Protein AF-A0A5E4JHG7-F1 (afdb_monomer_lite)

Foldseek 3Di:
DEEEAEAALLCRVVLVQVVCVVLFQQEAEDADDDDDPPDDCPPPDLLRVLVVVLVQLLLLLVLCVPQPDPLHHYYYHDHNLLSLLQQQLCCVVPVPPSNVVSVVSCVVRPLPRADQEYEYRDDQLVNSLVSVVVPPDDDDPPSNPNSSSVSSRCCSPPVCVVRHRYYYDYQYRPPDDPVVSSVVVPVVDDNRPGGDDDDDDDPPVVVLVQVVCVVVVLADDPWDWGDRLNWTWTDRRRWIWTQDPNDIDTDGSVNSSVSSVVVVD

Structure (mmCIF, N/CA/C/O backbone):
data_AF-A0A5E4JHG7-F1
#
_entry.id   AF-A0A5E4JHG7-F1
#
loop_
_atom_site.group_PDB
_atom_site.id
_atom_site.type_symbol
_atom_site.label_atom_id
_atom_site.label_alt_id
_atom_site.label_comp_id
_atom_site.label_asym_id
_atom_site.label_entity_id
_atom_site.label_seq_id
_atom_site.pdbx_PDB_ins_code
_atom_site.Cartn_x
_atom_site.Cartn_y
_atom_site.Cartn_z
_atom_site.occupancy
_atom_site.B_iso_or_equiv
_atom_site.auth_seq_id
_atom_site.auth_comp_id
_atom_site.auth_asym_id
_atom_site.auth_atom_id
_atom_site.pdbx_PDB_model_num
ATOM 1 N N . MET A 1 1 ? -11.544 -5.761 3.913 1.00 91.44 1 MET A N 1
ATOM 2 C CA . MET A 1 1 ? -10.299 -4.991 3.668 1.00 91.44 1 MET A CA 1
ATOM 3 C C . MET A 1 1 ? -10.164 -4.658 2.191 1.00 91.44 1 MET A C 1
ATOM 5 O O . MET A 1 1 ? -10.185 -5.575 1.374 1.00 91.44 1 MET A O 1
ATOM 9 N N . ILE A 1 2 ? -9.949 -3.382 1.865 1.00 94.38 2 ILE A N 1
ATOM 10 C CA . ILE A 1 2 ? -9.725 -2.889 0.497 1.00 94.38 2 ILE A CA 1
ATOM 11 C C . ILE A 1 2 ? -8.282 -2.388 0.372 1.00 94.38 2 ILE A C 1
ATOM 13 O O . ILE A 1 2 ? -7.803 -1.653 1.235 1.00 94.38 2 ILE A O 1
ATOM 17 N N . VAL A 1 3 ? -7.583 -2.762 -0.700 1.00 95.25 3 VAL A N 1
ATOM 18 C CA . VAL A 1 3 ? -6.164 -2.426 -0.911 1.00 95.25 3 VAL A CA 1
ATOM 19 C C . VAL A 1 3 ? -5.992 -1.467 -2.079 1.00 95.25 3 VAL A C 1
ATOM 21 O O . VAL A 1 3 ? -6.633 -1.620 -3.115 1.00 95.25 3 VAL A O 1
ATOM 24 N N . PHE A 1 4 ? -5.084 -0.505 -1.929 1.00 96.31 4 PHE A N 1
ATOM 25 C CA . PHE A 1 4 ? -4.691 0.439 -2.968 1.00 96.31 4 PHE A CA 1
ATOM 26 C C . PHE A 1 4 ? -3.281 0.100 -3.461 1.00 96.31 4 PHE A C 1
ATOM 28 O O . PHE A 1 4 ? -2.298 0.326 -2.759 1.00 96.31 4 PHE A O 1
ATOM 35 N N . GLU A 1 5 ? -3.169 -0.401 -4.689 1.00 97.25 5 GLU A N 1
ATOM 36 C CA . GLU A 1 5 ? -1.904 -0.762 -5.338 1.00 97.25 5 GLU A CA 1
ATOM 37 C C . GLU A 1 5 ? -1.587 0.133 -6.540 1.00 97.25 5 GLU A C 1
ATOM 39 O O . GLU A 1 5 ? -2.450 0.823 -7.079 1.00 97.25 5 GLU A O 1
ATOM 44 N N . GLY A 1 6 ? -0.320 0.157 -6.961 1.00 96.19 6 GLY A N 1
ATOM 45 C CA . GLY A 1 6 ? 0.123 0.874 -8.164 1.00 96.19 6 GLY A CA 1
ATOM 46 C C . GLY A 1 6 ? 1.431 1.646 -7.991 1.00 96.19 6 GLY A C 1
ATOM 47 O O . GLY A 1 6 ? 1.997 1.736 -6.893 1.00 96.19 6 GLY A O 1
ATOM 48 N N . LEU A 1 7 ? 1.920 2.248 -9.076 1.00 94.88 7 LEU A N 1
ATOM 49 C CA . LEU A 1 7 ? 3.204 2.962 -9.103 1.00 94.88 7 LEU A CA 1
ATOM 50 C C . LEU A 1 7 ? 3.282 4.124 -8.085 1.00 94.88 7 LEU A C 1
ATOM 52 O O . LEU A 1 7 ? 2.258 4.628 -7.612 1.00 94.88 7 LEU A O 1
ATOM 56 N N . PRO A 1 8 ? 4.486 4.585 -7.701 1.00 90.25 8 PRO A N 1
ATOM 57 C CA . PRO A 1 8 ? 4.642 5.869 -7.016 1.00 90.25 8 PRO A CA 1
ATOM 58 C C . PRO A 1 8 ? 4.017 7.019 -7.828 1.00 90.25 8 PRO A C 1
ATOM 60 O O . PRO A 1 8 ? 3.999 6.977 -9.053 1.00 90.25 8 PRO A O 1
ATOM 63 N N . GLY A 1 9 ? 3.501 8.060 -7.171 1.00 88.00 9 GLY A N 1
ATOM 64 C CA . GLY A 1 9 ? 2.951 9.231 -7.876 1.00 88.00 9 GLY A CA 1
ATOM 65 C C . GLY A 1 9 ? 1.601 9.023 -8.583 1.00 88.00 9 GLY A C 1
ATOM 66 O O . GLY A 1 9 ? 1.144 9.915 -9.289 1.00 88.00 9 GLY A O 1
ATOM 67 N N . THR A 1 10 ? 0.921 7.891 -8.382 1.00 90.69 10 THR A N 1
ATOM 68 C CA . THR A 1 10 ? -0.419 7.641 -8.954 1.00 90.69 10 THR A CA 1
ATOM 69 C C . THR A 1 10 ? -1.563 8.368 -8.240 1.00 90.69 10 THR A C 1
ATOM 71 O O . THR A 1 10 ? -2.702 8.281 -8.681 1.00 90.69 10 THR A O 1
ATOM 74 N N . GLY A 1 11 ? -1.292 9.059 -7.128 1.00 88.19 11 GLY A N 1
ATOM 75 C CA . GLY A 1 11 ? -2.316 9.751 -6.336 1.00 88.19 11 GLY A CA 1
ATOM 76 C C . GLY A 1 11 ? -3.015 8.891 -5.274 1.00 88.19 11 GLY A C 1
ATOM 77 O O . GLY A 1 11 ? -3.899 9.403 -4.601 1.00 88.19 11 GLY A O 1
ATOM 78 N N . LYS A 1 12 ? -2.608 7.625 -5.066 1.00 91.25 12 LYS A N 1
ATOM 79 C CA . LYS A 1 12 ? -3.192 6.710 -4.053 1.00 91.25 12 LYS A CA 1
ATOM 80 C C . LYS A 1 12 ? -3.348 7.346 -2.677 1.00 91.25 12 LYS A C 1
ATOM 82 O O . LYS A 1 12 ? -4.463 7.428 -2.182 1.00 91.25 12 LYS A O 1
ATOM 87 N N . SER A 1 13 ? -2.249 7.827 -2.093 1.00 85.44 13 SER A N 1
ATOM 88 C CA . SER A 1 13 ? -2.284 8.407 -0.751 1.00 85.44 13 SER A CA 1
ATOM 89 C C . SER A 1 13 ? -3.220 9.621 -0.712 1.00 85.44 13 SER A C 1
ATOM 91 O O . SER A 1 13 ? -4.036 9.715 0.191 1.00 85.44 13 SER A O 1
ATOM 93 N N . THR A 1 14 ? -3.217 10.482 -1.740 1.00 86.88 14 THR A N 1
ATOM 94 C CA . THR A 1 14 ? -4.171 11.603 -1.861 1.00 86.88 14 THR A CA 1
ATOM 95 C C . THR A 1 14 ? -5.629 11.135 -1.870 1.00 86.88 14 THR A C 1
ATOM 97 O O . THR A 1 14 ? -6.454 1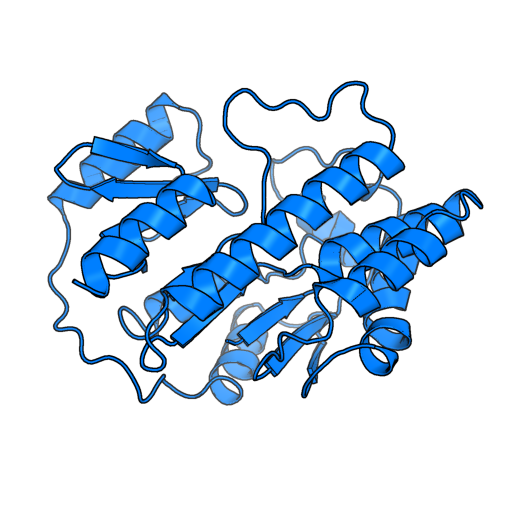1.711 -1.166 1.00 86.88 14 THR A O 1
ATOM 100 N N . ILE A 1 15 ? -5.954 10.078 -2.620 1.00 90.00 15 ILE A N 1
ATOM 101 C CA . ILE A 1 15 ? -7.305 9.501 -2.624 1.00 90.00 15 ILE A CA 1
ATOM 102 C C . ILE A 1 15 ? -7.658 8.909 -1.261 1.00 90.00 15 ILE A C 1
ATOM 104 O O . ILE A 1 15 ? -8.754 9.156 -0.769 1.00 90.00 15 ILE A O 1
ATOM 108 N N . LEU A 1 16 ? -6.739 8.174 -0.629 1.00 87.44 16 LEU A N 1
ATOM 109 C CA . LEU A 1 16 ? -6.939 7.626 0.713 1.00 87.44 16 LEU A CA 1
ATOM 110 C C . LEU A 1 16 ? -7.264 8.730 1.721 1.00 87.44 16 LEU A C 1
ATOM 112 O O . LEU A 1 16 ? -8.227 8.589 2.464 1.00 87.44 16 LEU A O 1
ATOM 116 N N . PHE A 1 17 ? -6.550 9.858 1.689 1.00 79.94 17 PHE A N 1
ATOM 117 C CA . PHE A 1 17 ? -6.850 11.021 2.530 1.00 79.94 17 PHE A CA 1
ATOM 118 C C . PHE A 1 17 ? -8.242 11.603 2.268 1.00 79.94 17 PHE A C 1
ATOM 120 O O . PHE A 1 17 ? -8.997 11.871 3.203 1.00 79.94 17 PHE A O 1
ATOM 127 N N . GLN A 1 18 ? -8.617 11.769 0.999 1.00 85.62 18 GLN A N 1
ATOM 128 C CA . GLN A 1 18 ? -9.942 12.278 0.637 1.00 85.62 18 GLN A CA 1
ATOM 129 C C . GLN A 1 18 ? -11.063 11.323 1.072 1.00 85.62 18 GLN A C 1
ATOM 131 O O . GLN A 1 18 ? -12.120 11.774 1.520 1.00 85.62 18 GLN A O 1
ATOM 136 N N . LEU A 1 19 ? -10.836 10.010 0.991 1.00 85.12 19 LEU A N 1
ATOM 137 C CA . LEU A 1 19 ? -11.748 8.995 1.518 1.00 85.12 19 LEU A CA 1
ATOM 138 C C . LEU A 1 19 ? -11.808 9.031 3.046 1.00 85.12 19 LEU A C 1
ATOM 140 O O . LEU A 1 19 ? -12.908 8.993 3.585 1.00 85.12 19 LEU A O 1
ATOM 144 N N . ALA A 1 20 ? -10.670 9.182 3.732 1.00 78.69 20 ALA A N 1
ATOM 145 C CA . ALA A 1 20 ? -10.597 9.311 5.191 1.00 78.69 20 ALA A CA 1
ATOM 146 C C . ALA A 1 20 ? -11.479 10.452 5.698 1.00 78.69 20 ALA A C 1
ATOM 148 O O . ALA A 1 20 ? -12.179 10.307 6.693 1.00 78.69 20 ALA A O 1
ATOM 149 N N . LYS A 1 21 ? -11.456 11.582 4.984 1.00 78.75 21 LYS A N 1
ATOM 150 C CA . LYS A 1 21 ? -12.283 12.753 5.282 1.00 78.75 21 LYS A CA 1
ATOM 151 C C . LYS A 1 21 ? -13.762 12.494 5.001 1.00 78.75 21 LYS A C 1
ATOM 153 O O . LYS A 1 21 ? -14.620 12.835 5.803 1.00 78.75 21 LYS A O 1
ATOM 158 N N . SER A 1 22 ? -14.059 11.871 3.865 1.00 82.19 22 SER A N 1
ATOM 159 C CA . SER A 1 22 ? -15.438 11.625 3.414 1.00 82.19 22 SER A CA 1
ATOM 160 C C . SER A 1 22 ? -16.159 10.549 4.221 1.00 82.19 22 SER A C 1
ATOM 162 O O . SER A 1 22 ? -17.380 10.564 4.338 1.00 82.19 22 SER A O 1
ATOM 164 N N . TYR A 1 23 ? -15.396 9.595 4.743 1.00 80.62 23 TYR A N 1
ATOM 165 C CA . TYR A 1 23 ? -15.869 8.458 5.517 1.00 80.62 23 TYR A CA 1
ATOM 166 C C . TYR A 1 23 ? -15.240 8.451 6.910 1.00 80.62 23 TYR A C 1
ATOM 168 O O . TYR A 1 23 ? -14.889 7.390 7.430 1.00 80.62 23 TYR A O 1
ATOM 176 N N . PHE A 1 24 ? -15.078 9.640 7.496 1.00 76.19 24 PHE A N 1
ATOM 177 C CA . PHE A 1 24 ? -14.458 9.814 8.803 1.00 76.19 24 PHE A CA 1
ATOM 178 C C . PHE A 1 24 ? -15.096 8.882 9.838 1.00 76.19 24 PHE A C 1
ATOM 180 O O . PHE A 1 24 ? -16.318 8.819 9.967 1.00 76.19 24 PHE A O 1
ATOM 187 N N . GLY A 1 25 ? -14.260 8.106 10.530 1.00 74.25 25 GLY A N 1
ATOM 188 C CA . GLY A 1 25 ? -14.697 7.140 11.537 1.00 74.25 25 GLY A CA 1
ATOM 189 C C . GLY A 1 25 ? -15.342 5.853 11.003 1.00 74.25 25 GLY A C 1
ATOM 190 O O . GLY A 1 25 ? -15.652 4.991 11.822 1.00 74.25 25 GLY A O 1
ATOM 191 N N . LYS A 1 26 ? -15.524 5.692 9.681 1.00 82.00 26 LYS A N 1
ATOM 192 C CA . LYS A 1 26 ? -16.066 4.464 9.055 1.00 82.00 26 LYS A CA 1
ATOM 193 C C . LYS A 1 26 ? -14.989 3.527 8.514 1.00 82.00 26 LYS A C 1
ATOM 195 O O . LYS A 1 26 ? -15.218 2.325 8.416 1.00 82.00 26 LYS A O 1
ATOM 200 N N . TYR A 1 27 ? -13.841 4.076 8.122 1.00 85.56 27 TYR A N 1
ATOM 201 C CA . TYR A 1 27 ? -12.698 3.314 7.630 1.00 85.56 27 TYR A CA 1
ATOM 202 C C . TYR A 1 27 ? -11.454 3.628 8.450 1.00 85.56 27 TYR A C 1
ATOM 204 O O . TYR A 1 27 ? -11.147 4.788 8.712 1.00 85.56 27 TYR A O 1
ATOM 212 N N . ASN A 1 28 ? -10.700 2.583 8.764 1.00 86.62 28 ASN A N 1
ATOM 213 C CA . ASN A 1 28 ? -9.360 2.667 9.315 1.00 86.62 28 ASN A CA 1
ATOM 214 C C . ASN A 1 28 ? -8.349 2.571 8.175 1.00 86.62 28 ASN A C 1
ATOM 216 O O . ASN A 1 28 ? -8.375 1.612 7.400 1.00 86.62 28 ASN A O 1
ATOM 220 N N . ILE A 1 29 ? -7.441 3.538 8.073 1.00 87.44 29 ILE A N 1
ATOM 221 C CA . ILE A 1 29 ? -6.373 3.485 7.075 1.00 87.44 29 ILE A CA 1
ATOM 222 C C . ILE A 1 29 ? -5.159 2.800 7.697 1.00 87.44 29 ILE A C 1
ATOM 224 O O . ILE A 1 29 ? -4.661 3.195 8.744 1.00 87.44 29 ILE A O 1
ATOM 228 N N . LEU A 1 30 ? -4.659 1.761 7.044 1.00 89.50 30 LEU A N 1
ATOM 229 C CA . LEU A 1 30 ? -3.379 1.160 7.382 1.00 89.50 30 LEU A CA 1
ATOM 230 C C . LEU A 1 30 ? -2.343 1.632 6.357 1.00 89.50 30 LEU A C 1
ATOM 232 O O . LEU A 1 30 ? -2.511 1.362 5.166 1.00 89.50 30 LEU A O 1
ATOM 236 N N . PRO A 1 31 ? -1.290 2.351 6.783 1.00 86.31 31 PRO A N 1
ATOM 237 C CA . PRO A 1 31 ? -0.274 2.862 5.875 1.00 86.31 31 PRO A CA 1
ATOM 238 C C . PRO A 1 31 ? 0.582 1.730 5.297 1.00 86.31 31 PRO A C 1
ATOM 240 O O . PRO A 1 31 ? 0.619 0.604 5.823 1.00 86.31 31 PRO A O 1
ATOM 243 N N . GLU A 1 32 ? 1.333 2.080 4.250 1.00 87.00 32 GLU A N 1
ATOM 244 C CA . GLU A 1 32 ? 2.381 1.240 3.670 1.00 87.00 32 GLU A CA 1
ATOM 245 C C . GLU A 1 32 ? 3.319 0.738 4.776 1.00 87.00 32 GLU A C 1
ATOM 247 O O . GLU A 1 32 ? 3.485 1.343 5.838 1.00 87.00 32 GLU A O 1
ATOM 252 N N . MET A 1 33 ? 3.881 -0.450 4.578 1.00 86.44 33 MET A N 1
ATOM 253 C CA . MET A 1 33 ? 4.816 -0.986 5.549 1.00 86.44 33 MET A CA 1
ATOM 254 C C . MET A 1 33 ? 6.180 -0.328 5.419 1.00 86.44 33 MET A C 1
ATOM 256 O O . MET A 1 33 ? 6.739 -0.233 4.327 1.00 86.44 33 MET A O 1
ATOM 260 N N . HIS A 1 34 ? 6.748 0.026 6.566 1.00 81.00 34 HIS A N 1
ATOM 261 C CA . HIS A 1 34 ? 8.085 0.585 6.675 1.00 81.00 34 HIS A CA 1
ATOM 262 C C . HIS A 1 34 ? 8.940 -0.214 7.652 1.00 81.00 34 HIS A C 1
ATOM 264 O O . HIS A 1 34 ? 8.465 -1.121 8.349 1.00 81.00 34 HIS A O 1
ATOM 270 N N . THR A 1 35 ? 10.232 0.092 7.644 1.00 80.75 35 THR A N 1
ATOM 271 C CA . THR A 1 35 ? 11.135 -0.357 8.695 1.00 80.75 35 THR A CA 1
ATOM 272 C C . THR A 1 35 ? 10.702 0.239 10.027 1.00 80.75 35 THR A C 1
ATOM 274 O O . THR A 1 35 ? 10.136 1.331 10.077 1.00 80.75 35 THR A O 1
ATOM 277 N N . ASP A 1 36 ? 10.908 -0.519 11.101 1.00 81.56 36 ASP A N 1
ATOM 278 C CA . ASP A 1 36 ? 10.625 -0.001 12.438 1.00 81.56 36 ASP A CA 1
ATOM 279 C C . ASP A 1 36 ? 11.718 1.019 12.825 1.00 81.56 36 ASP A C 1
ATOM 281 O O . ASP A 1 36 ? 12.817 0.984 12.261 1.00 81.56 36 ASP A O 1
ATOM 285 N N . PRO A 1 37 ? 11.464 1.943 13.769 1.00 75.12 37 PRO A N 1
ATOM 286 C CA . PRO A 1 37 ? 12.503 2.840 14.270 1.00 75.12 37 PRO A CA 1
ATOM 287 C C . PRO A 1 37 ? 13.761 2.075 14.700 1.00 75.12 37 PRO A C 1
ATOM 289 O O . PRO A 1 37 ? 13.669 1.105 15.451 1.00 75.12 37 PRO A O 1
ATOM 292 N N . GLY A 1 38 ? 14.927 2.510 14.214 1.00 72.62 38 GLY A N 1
ATOM 293 C CA . GLY A 1 38 ? 16.219 1.855 14.461 1.00 72.62 38 GLY A CA 1
ATOM 294 C C . GLY A 1 38 ? 16.580 0.737 13.474 1.00 72.62 38 GLY A C 1
ATOM 295 O O . GLY A 1 38 ? 17.715 0.272 13.473 1.00 72.62 38 GLY A O 1
ATOM 296 N N . GLU A 1 39 ? 15.666 0.329 12.592 1.00 81.81 39 GLU A N 1
ATOM 297 C CA . GLU A 1 39 ? 15.932 -0.672 11.560 1.00 81.81 39 GLU A CA 1
ATOM 298 C C . GLU A 1 39 ? 16.365 -0.003 10.245 1.00 81.81 39 GLU A C 1
ATOM 300 O O . GLU A 1 39 ? 15.651 0.825 9.672 1.00 81.81 39 GLU A O 1
ATOM 305 N N . SER A 1 40 ? 17.548 -0.376 9.751 1.00 82.00 40 SER A N 1
ATOM 306 C CA . SER A 1 40 ? 18.135 0.173 8.527 1.00 82.00 40 SER A CA 1
ATOM 307 C C . SER A 1 40 ? 18.148 -0.861 7.407 1.00 82.00 40 SER A C 1
ATOM 309 O O . SER A 1 40 ? 18.557 -2.002 7.602 1.00 82.00 40 SER A O 1
ATOM 311 N N . LEU A 1 41 ? 17.754 -0.436 6.205 1.00 85.50 41 LEU A N 1
ATOM 312 C CA . LEU A 1 41 ? 17.926 -1.229 4.981 1.00 85.50 41 LEU A CA 1
ATOM 313 C C . LEU A 1 41 ? 19.325 -1.055 4.369 1.00 85.50 41 LEU A C 1
ATOM 315 O O . LEU A 1 41 ? 19.661 -1.733 3.396 1.00 85.50 41 LEU A O 1
ATOM 319 N N . LYS A 1 42 ? 20.140 -0.130 4.895 1.00 84.69 42 LYS A N 1
ATOM 320 C CA . LYS A 1 42 ? 21.465 0.180 4.349 1.00 84.69 42 LYS A CA 1
ATOM 321 C C . LYS A 1 42 ? 22.356 -1.063 4.431 1.00 84.69 42 LYS A C 1
ATOM 323 O O . LYS A 1 42 ? 22.480 -1.671 5.487 1.00 84.69 42 LYS A O 1
ATOM 328 N N . GLY A 1 43 ? 22.957 -1.443 3.305 1.00 85.00 43 GLY A N 1
ATOM 329 C CA . GLY A 1 43 ? 23.809 -2.634 3.200 1.00 85.00 43 GLY A CA 1
ATOM 330 C C . GLY A 1 43 ? 23.056 -3.962 3.047 1.00 85.00 43 GLY A C 1
ATOM 331 O O . GLY A 1 43 ? 23.683 -4.982 2.778 1.00 85.00 43 GLY A O 1
ATOM 332 N N . MET A 1 44 ? 21.721 -3.984 3.150 1.00 89.06 44 MET A N 1
ATOM 333 C CA . MET A 1 44 ? 20.952 -5.203 2.894 1.00 89.06 44 MET A CA 1
ATOM 334 C C . MET A 1 44 ? 20.821 -5.473 1.394 1.00 89.06 44 MET A C 1
ATOM 336 O O . MET A 1 44 ? 20.394 -4.604 0.631 1.00 89.06 44 MET A O 1
ATOM 340 N N . SER A 1 45 ? 21.066 -6.718 0.981 1.00 88.38 45 SER A N 1
ATOM 341 C CA . SER A 1 45 ? 20.737 -7.165 -0.375 1.00 88.38 45 SER A CA 1
ATOM 342 C C . SER A 1 45 ? 19.227 -7.113 -0.632 1.00 88.38 45 SER A C 1
ATOM 344 O O . SER A 1 45 ? 18.421 -7.279 0.286 1.00 88.38 45 SER A O 1
ATOM 346 N N . ASN A 1 46 ? 18.814 -6.970 -1.895 1.00 84.06 46 ASN A N 1
ATOM 347 C CA . ASN A 1 46 ? 17.390 -6.949 -2.267 1.00 84.06 46 ASN A CA 1
ATOM 348 C C . ASN A 1 46 ? 16.627 -8.190 -1.778 1.00 84.06 46 ASN A C 1
ATOM 350 O O . ASN A 1 46 ? 15.470 -8.092 -1.372 1.00 84.06 46 ASN A O 1
ATOM 354 N N . SER A 1 47 ? 17.278 -9.356 -1.771 1.00 87.19 47 SER A N 1
ATOM 355 C CA . SER A 1 47 ? 16.708 -10.600 -1.240 1.00 87.19 47 SER A CA 1
ATOM 356 C C . SER A 1 47 ? 16.531 -10.551 0.284 1.00 87.19 47 SER A C 1
ATOM 358 O O . SER A 1 47 ? 15.520 -11.018 0.812 1.00 87.19 47 SER A O 1
ATOM 360 N N . ALA A 1 48 ? 17.476 -9.954 1.019 1.00 89.88 48 ALA A N 1
ATOM 361 C CA . ALA A 1 48 ? 17.329 -9.727 2.456 1.00 89.88 48 ALA A CA 1
ATOM 362 C C . ALA A 1 48 ? 16.194 -8.735 2.762 1.00 89.88 48 ALA A C 1
ATOM 364 O O . ALA A 1 48 ? 15.338 -9.047 3.589 1.00 89.88 48 ALA A O 1
ATOM 365 N N . GLN A 1 49 ? 16.122 -7.615 2.034 1.00 90.12 49 GLN A N 1
ATOM 366 C CA . GLN A 1 49 ? 15.033 -6.640 2.165 1.00 90.12 49 GLN A CA 1
ATOM 367 C C . GLN A 1 49 ? 13.669 -7.278 1.856 1.00 90.12 49 GLN A C 1
ATOM 369 O O . GLN A 1 49 ? 12.737 -7.168 2.651 1.00 90.12 49 GLN A O 1
ATOM 374 N N . SER A 1 50 ? 13.560 -8.027 0.751 1.00 90.81 50 SER A N 1
ATOM 375 C CA . SER A 1 50 ? 12.311 -8.699 0.355 1.00 90.81 50 SER A CA 1
ATOM 376 C C . SER A 1 50 ? 11.840 -9.698 1.418 1.00 90.81 50 SER A C 1
ATOM 378 O O . SER A 1 50 ? 10.652 -9.745 1.738 1.00 90.81 50 SER A O 1
ATOM 380 N N . ARG A 1 51 ? 12.765 -10.467 2.016 1.00 92.00 51 ARG A N 1
ATOM 381 C CA . ARG A 1 51 ? 12.460 -11.393 3.122 1.00 92.00 51 ARG A CA 1
ATOM 382 C C . ARG A 1 51 ? 12.020 -10.664 4.388 1.00 92.00 51 ARG A C 1
ATOM 384 O O . ARG A 1 51 ? 11.110 -11.135 5.069 1.00 92.00 51 ARG A O 1
ATOM 391 N N . LEU A 1 52 ? 12.650 -9.537 4.710 1.00 93.25 52 LEU A N 1
ATOM 392 C CA . LEU A 1 52 ? 12.265 -8.721 5.856 1.00 93.25 52 LEU A CA 1
ATOM 393 C C . LEU A 1 52 ? 10.827 -8.205 5.703 1.00 93.25 52 LEU A C 1
ATOM 395 O O . LEU A 1 52 ? 9.992 -8.432 6.580 1.00 93.25 52 LEU A O 1
ATOM 399 N N . PHE A 1 53 ? 10.513 -7.577 4.567 1.00 93.12 53 PHE A N 1
ATOM 400 C CA . PHE A 1 53 ? 9.163 -7.079 4.298 1.00 93.12 53 PHE A CA 1
ATOM 401 C C . PHE A 1 53 ? 8.129 -8.206 4.240 1.00 93.12 53 PHE A C 1
ATOM 403 O O . PHE A 1 53 ? 7.026 -8.035 4.757 1.00 93.12 53 PHE A O 1
ATOM 410 N N . HIS A 1 54 ? 8.486 -9.377 3.700 1.00 94.00 54 HIS A N 1
ATOM 411 C CA . HIS A 1 54 ? 7.627 -10.565 3.738 1.00 94.00 54 HIS A CA 1
ATOM 412 C C . HIS A 1 54 ? 7.262 -10.959 5.173 1.00 94.00 54 HIS A C 1
ATOM 414 O O . HIS A 1 54 ? 6.080 -11.047 5.506 1.00 94.00 54 HIS A O 1
ATOM 420 N N . LYS A 1 55 ? 8.257 -11.102 6.062 1.00 94.69 55 LYS A N 1
ATOM 421 C CA . LYS A 1 55 ? 8.026 -11.412 7.486 1.00 94.69 55 LYS A CA 1
ATOM 422 C C . LYS A 1 55 ? 7.113 -10.382 8.151 1.00 94.69 55 LYS A C 1
ATOM 424 O O . LYS A 1 55 ? 6.183 -10.755 8.869 1.00 94.69 55 LYS A O 1
ATOM 429 N N . LYS A 1 56 ? 7.341 -9.092 7.886 1.00 94.62 56 LYS A N 1
ATOM 430 C CA . LYS A 1 56 ? 6.499 -8.017 8.422 1.00 94.62 56 LYS A CA 1
ATOM 431 C C . LYS A 1 56 ? 5.059 -8.089 7.889 1.00 94.62 56 LYS A C 1
ATOM 433 O O . LYS A 1 56 ? 4.129 -7.852 8.660 1.00 94.62 56 LYS A O 1
ATOM 438 N N . TRP A 1 57 ? 4.839 -8.468 6.625 1.00 95.31 57 TRP A N 1
ATOM 439 C CA . TRP A 1 57 ? 3.489 -8.647 6.062 1.00 95.31 57 TRP A CA 1
ATOM 440 C C . TRP A 1 57 ? 2.780 -9.841 6.676 1.00 95.31 57 TRP A C 1
ATOM 442 O O . TRP A 1 57 ? 1.641 -9.698 7.112 1.00 95.31 57 TRP A O 1
ATOM 452 N N . VAL A 1 58 ? 3.465 -10.976 6.815 1.00 95.81 58 VAL A N 1
ATOM 453 C CA . VAL A 1 58 ? 2.919 -12.150 7.509 1.00 95.81 58 VAL A CA 1
ATOM 454 C C . VAL A 1 58 ? 2.499 -11.786 8.930 1.00 95.81 58 VAL A C 1
ATOM 456 O O . VAL A 1 58 ? 1.393 -12.118 9.357 1.00 95.81 58 VAL A O 1
ATOM 459 N N . GLN A 1 59 ? 3.346 -11.058 9.659 1.00 95.75 59 GLN A N 1
ATOM 460 C CA . GLN A 1 59 ? 3.026 -10.601 11.007 1.00 95.75 59 GLN A CA 1
ATOM 461 C C . GLN A 1 59 ? 1.801 -9.675 11.019 1.00 95.75 59 GLN A C 1
ATOM 463 O O . GLN A 1 59 ? 0.904 -9.878 11.837 1.00 95.75 59 GLN A O 1
ATOM 468 N N . ARG A 1 60 ? 1.737 -8.689 10.115 1.00 94.94 60 ARG A N 1
ATOM 469 C CA . ARG A 1 60 ? 0.614 -7.747 10.015 1.00 94.94 60 ARG A CA 1
ATOM 470 C C . ARG A 1 60 ? -0.700 -8.468 9.723 1.00 94.94 60 ARG A C 1
ATOM 472 O O . ARG A 1 60 ? -1.673 -8.245 10.437 1.00 94.94 60 ARG A O 1
ATOM 479 N N . MET A 1 61 ? -0.714 -9.376 8.747 1.00 95.06 61 MET A N 1
ATOM 480 C CA . MET A 1 61 ? -1.914 -10.142 8.398 1.00 95.06 61 MET A CA 1
ATOM 481 C C . MET A 1 61 ? -2.378 -11.040 9.547 1.00 95.06 61 MET A C 1
ATOM 483 O O . MET A 1 61 ? -3.568 -11.074 9.844 1.00 95.06 61 MET A O 1
ATOM 487 N N . ARG A 1 62 ? -1.451 -11.689 10.268 1.00 95.44 62 ARG A N 1
ATOM 488 C CA . ARG A 1 62 ? -1.782 -12.467 11.477 1.00 95.44 62 ARG A CA 1
ATOM 489 C C . ARG A 1 62 ? -2.367 -11.598 12.589 1.00 95.44 62 ARG A C 1
ATOM 491 O O . ARG A 1 62 ? -3.290 -12.028 13.271 1.00 95.44 62 ARG A O 1
ATOM 498 N N . ILE A 1 63 ? -1.832 -10.392 12.793 1.00 95.06 63 ILE A N 1
ATOM 499 C CA . ILE A 1 63 ? -2.356 -9.441 13.784 1.00 95.06 63 ILE A CA 1
ATOM 500 C C . ILE A 1 63 ? -3.782 -9.026 13.418 1.00 95.06 63 ILE A C 1
ATOM 502 O O . ILE A 1 63 ? -4.655 -9.082 14.279 1.00 95.06 63 ILE A O 1
ATOM 506 N N . ILE A 1 64 ? -4.014 -8.648 12.159 1.00 93.62 64 ILE A N 1
ATOM 507 C CA . ILE A 1 64 ? -5.338 -8.242 11.680 1.00 93.62 64 ILE A CA 1
ATOM 508 C C . ILE A 1 64 ? -6.324 -9.404 11.824 1.00 93.62 64 ILE A C 1
ATOM 510 O O . ILE A 1 64 ? -7.347 -9.236 12.470 1.00 93.62 64 ILE A O 1
ATOM 514 N N . GLN A 1 65 ? -5.994 -10.595 11.318 1.00 92.38 65 GLN A N 1
ATOM 515 C CA . GLN A 1 65 ? -6.885 -11.755 11.399 1.00 92.38 65 GLN A CA 1
ATOM 516 C C . GLN A 1 65 ? -7.231 -12.136 12.845 1.00 92.38 65 GLN A C 1
ATOM 518 O O . GLN A 1 65 ? -8.356 -12.534 13.120 1.00 92.38 65 GLN A O 1
ATOM 523 N N . LYS A 1 66 ? -6.265 -12.037 13.767 1.00 93.00 66 LYS A N 1
ATOM 524 C CA . LYS A 1 66 ? -6.459 -12.464 15.157 1.00 93.00 66 LYS A CA 1
ATOM 525 C C . LYS A 1 66 ? -7.197 -11.440 16.016 1.00 93.00 66 LYS A C 1
ATOM 527 O O . LYS A 1 66 ? -7.896 -11.842 16.938 1.00 93.00 66 LYS A O 1
ATOM 532 N N . TYR A 1 67 ? -6.972 -10.147 15.790 1.00 92.62 67 TYR A N 1
ATOM 533 C CA . TYR A 1 67 ? -7.392 -9.108 16.734 1.00 92.62 67 TYR A CA 1
ATOM 534 C C . TYR A 1 67 ? -8.268 -8.014 16.123 1.00 92.62 67 TYR A C 1
ATOM 536 O O . TYR A 1 67 ? -8.818 -7.221 16.875 1.00 92.62 67 TYR A O 1
ATOM 544 N N . CYS A 1 68 ? -8.381 -7.911 14.797 1.00 89.81 68 CYS A N 1
ATOM 545 C CA . CYS A 1 68 ? -9.250 -6.911 14.183 1.00 89.81 68 CYS A CA 1
ATOM 546 C C . CYS A 1 68 ? -10.692 -7.435 14.153 1.00 89.81 68 CYS A C 1
ATOM 548 O O . CYS A 1 68 ? -10.932 -8.465 13.517 1.00 89.81 68 CYS A O 1
ATOM 550 N N . PRO A 1 69 ? -11.658 -6.740 14.777 1.00 84.25 69 PRO A N 1
ATOM 551 C CA . PRO A 1 69 ? -13.062 -7.122 14.684 1.00 84.25 69 PRO A CA 1
ATOM 552 C C . PRO A 1 69 ? -13.540 -7.152 13.226 1.00 84.25 69 PRO A C 1
ATOM 554 O O . PRO A 1 69 ? -13.172 -6.289 12.427 1.00 84.25 69 PRO A O 1
ATOM 557 N N . SER A 1 70 ? -14.412 -8.105 12.880 1.00 82.62 70 SER A N 1
ATOM 558 C CA . SER A 1 70 ? -15.019 -8.224 11.537 1.00 82.62 70 SER A CA 1
ATOM 559 C C . SER A 1 70 ? -15.924 -7.039 11.159 1.00 82.62 70 SER A C 1
ATOM 561 O O . SER A 1 70 ? -16.323 -6.883 9.999 1.00 82.62 70 SER A O 1
ATOM 563 N N . THR A 1 71 ? -16.252 -6.196 12.139 1.00 80.38 71 THR A N 1
ATOM 564 C CA . THR A 1 71 ? -16.998 -4.945 11.990 1.00 80.38 71 THR A CA 1
ATOM 565 C C . THR A 1 71 ? -16.136 -3.769 11.532 1.00 80.38 71 THR A C 1
ATOM 567 O O . THR A 1 71 ? -16.687 -2.742 11.146 1.00 80.38 71 THR A O 1
ATOM 570 N N . GLU A 1 72 ? -14.808 -3.876 11.569 1.00 84.75 72 GLU A N 1
ATOM 571 C CA . GLU A 1 72 ? -13.915 -2.789 11.163 1.00 84.75 72 GLU A CA 1
ATOM 572 C C . GLU A 1 72 ? -13.659 -2.816 9.651 1.00 84.75 72 GLU A C 1
ATOM 574 O O . GLU A 1 72 ? -13.228 -3.827 9.092 1.00 84.75 72 GLU A O 1
ATOM 579 N N . ASN A 1 73 ? -13.848 -1.678 8.976 1.00 88.44 73 ASN A N 1
ATOM 580 C CA . ASN A 1 73 ? -13.469 -1.549 7.569 1.00 88.44 73 ASN A CA 1
ATOM 581 C C . ASN A 1 73 ? -12.036 -1.019 7.464 1.00 88.44 73 ASN A C 1
ATOM 583 O O . ASN A 1 73 ? -11.720 0.035 8.019 1.00 88.44 73 ASN A O 1
ATOM 587 N N . LEU A 1 74 ? -11.169 -1.716 6.725 1.00 91.19 74 LEU A N 1
ATOM 588 C CA . LEU A 1 74 ? -9.770 -1.310 6.540 1.00 91.19 74 LEU A CA 1
ATOM 589 C C . LEU A 1 74 ? -9.492 -0.902 5.091 1.00 91.19 74 LEU A C 1
ATOM 591 O O . LEU A 1 74 ? -9.832 -1.648 4.167 1.00 91.19 74 LEU A O 1
ATOM 595 N N . LEU A 1 75 ? -8.810 0.230 4.917 1.00 91.88 75 LEU A N 1
ATOM 596 C CA . LEU A 1 75 ? -8.189 0.658 3.662 1.00 91.88 75 LEU A CA 1
ATOM 597 C C . LEU A 1 75 ? -6.669 0.553 3.804 1.00 91.88 75 LEU A C 1
ATOM 599 O O . LEU A 1 75 ? -6.097 1.148 4.713 1.00 91.88 75 LEU A O 1
ATOM 603 N N . LEU A 1 76 ? -6.003 -0.188 2.926 1.00 92.94 76 LEU A N 1
ATOM 604 C CA . LEU A 1 76 ? -4.552 -0.381 2.981 1.00 92.94 76 LEU A CA 1
ATOM 605 C C . LEU A 1 76 ? -3.859 0.460 1.895 1.00 92.94 76 LEU A C 1
ATOM 607 O O . LEU A 1 76 ? -4.159 0.289 0.709 1.00 92.94 76 LEU A O 1
ATOM 611 N N . ASP A 1 77 ? -2.909 1.325 2.276 1.00 92.31 77 ASP A N 1
ATOM 612 C CA . ASP A 1 77 ? -1.948 1.928 1.333 1.00 92.31 77 ASP A CA 1
ATOM 613 C C . ASP A 1 77 ? -0.877 0.878 1.016 1.00 92.31 77 ASP A C 1
ATOM 615 O O . ASP A 1 77 ? 0.113 0.744 1.729 1.00 92.31 77 ASP A O 1
ATOM 619 N N . ARG A 1 78 ? -1.102 0.104 -0.051 1.00 93.81 78 ARG A N 1
ATOM 620 C CA . ARG A 1 78 ? -0.360 -1.112 -0.422 1.00 93.81 78 ARG A CA 1
ATOM 621 C C . ARG A 1 78 ? -0.517 -2.299 0.529 1.00 93.81 78 ARG A C 1
ATOM 623 O O . ARG A 1 78 ? -0.864 -2.190 1.700 1.00 93.81 78 ARG A O 1
ATOM 630 N N . SER A 1 79 ? -0.196 -3.462 -0.013 1.00 94.75 79 SER A N 1
ATOM 631 C CA . SER A 1 79 ? -0.153 -4.764 0.641 1.00 94.75 79 SER A CA 1
ATOM 632 C C . SER A 1 79 ? 1.160 -5.482 0.315 1.00 94.75 79 SER A C 1
ATOM 634 O O . SER A 1 79 ? 2.075 -4.913 -0.279 1.00 94.75 79 SER A O 1
ATOM 636 N N . PHE A 1 80 ? 1.247 -6.772 0.635 1.00 94.81 80 PHE A N 1
ATOM 637 C CA . PHE A 1 80 ? 2.359 -7.624 0.215 1.00 94.81 80 PHE A CA 1
ATOM 638 C C . PHE A 1 80 ? 2.551 -7.706 -1.309 1.00 94.81 80 PHE A C 1
ATOM 640 O O . PHE A 1 80 ? 3.652 -8.044 -1.751 1.00 94.81 80 PHE A O 1
ATOM 647 N N . TYR A 1 81 ? 1.549 -7.345 -2.123 1.00 96.19 81 TYR A N 1
ATOM 648 C CA . TYR A 1 81 ? 1.714 -7.272 -3.577 1.00 96.19 81 TYR A CA 1
ATOM 649 C C . TYR A 1 81 ? 2.777 -6.257 -4.000 1.00 96.19 81 TYR A C 1
ATOM 651 O O . TYR A 1 81 ? 3.434 -6.469 -5.017 1.00 96.19 81 TYR A O 1
ATOM 659 N N . CYS A 1 82 ? 3.027 -5.203 -3.215 1.00 95.00 82 CYS A N 1
ATOM 660 C CA . CYS A 1 82 ? 4.087 -4.252 -3.540 1.00 95.00 82 CYS A CA 1
ATOM 661 C C . CYS A 1 82 ? 5.489 -4.877 -3.459 1.00 95.00 82 CYS A C 1
ATOM 663 O O . CYS A 1 82 ? 6.358 -4.527 -4.260 1.00 95.00 82 CYS A O 1
ATOM 665 N N . ASN A 1 83 ? 5.693 -5.835 -2.547 1.00 94.94 83 ASN A N 1
ATOM 666 C CA . ASN A 1 83 ? 6.946 -6.577 -2.410 1.00 94.94 83 ASN A CA 1
ATOM 667 C C . ASN A 1 83 ? 7.152 -7.505 -3.615 1.00 94.94 83 ASN A C 1
ATOM 669 O O . ASN A 1 83 ? 8.219 -7.509 -4.219 1.00 94.94 83 ASN A O 1
ATOM 673 N N . LEU A 1 84 ? 6.097 -8.216 -4.029 1.00 96.06 84 LEU A N 1
ATOM 674 C CA . LEU A 1 84 ? 6.123 -9.048 -5.235 1.00 96.06 84 LEU A CA 1
ATOM 675 C C . LEU A 1 84 ? 6.403 -8.222 -6.494 1.00 96.06 84 LEU A C 1
ATOM 677 O O . LEU A 1 84 ? 7.268 -8.596 -7.283 1.00 96.06 84 LEU A O 1
ATOM 681 N N . ALA A 1 85 ? 5.735 -7.075 -6.648 1.00 97.06 85 ALA A N 1
ATOM 682 C CA . ALA A 1 85 ? 5.937 -6.173 -7.778 1.00 97.06 85 ALA A CA 1
ATOM 683 C C . ALA A 1 85 ? 7.382 -5.667 -7.857 1.00 97.06 85 ALA A C 1
ATOM 685 O O . ALA A 1 85 ? 7.970 -5.598 -8.937 1.00 97.06 85 ALA A O 1
ATOM 686 N N . PHE A 1 86 ? 7.960 -5.331 -6.702 1.00 95.00 86 PHE A N 1
ATOM 687 C CA . PHE A 1 86 ? 9.349 -4.909 -6.588 1.00 95.00 86 PHE A CA 1
ATOM 688 C C . PHE A 1 86 ? 10.310 -6.033 -6.986 1.00 95.00 86 PHE A C 1
ATOM 690 O O . PHE A 1 86 ? 11.151 -5.820 -7.859 1.00 95.00 86 PHE A O 1
ATOM 697 N N . SER A 1 87 ? 10.169 -7.233 -6.409 1.00 95.00 87 SER A N 1
ATOM 698 C CA . SER A 1 87 ? 11.030 -8.376 -6.735 1.00 95.00 87 SER A CA 1
ATOM 699 C C . SER A 1 87 ? 10.901 -8.793 -8.203 1.00 95.00 87 SER A C 1
ATOM 701 O O . SER A 1 87 ? 11.914 -9.061 -8.845 1.00 95.00 87 SER A O 1
ATOM 703 N N . TYR A 1 88 ? 9.685 -8.782 -8.761 1.00 96.88 88 TYR A N 1
ATOM 704 C CA . TYR A 1 88 ? 9.436 -9.040 -10.182 1.00 96.88 88 TYR A CA 1
ATOM 705 C C . TYR A 1 88 ? 10.192 -8.055 -11.074 1.00 96.88 88 TYR A C 1
ATOM 707 O O . TYR A 1 88 ? 10.926 -8.452 -11.979 1.00 96.88 88 TYR A O 1
ATOM 715 N N . ALA A 1 89 ? 10.043 -6.756 -10.807 1.00 96.56 89 ALA A N 1
ATOM 716 C CA . ALA A 1 89 ? 10.691 -5.724 -11.600 1.00 96.56 89 ALA A CA 1
ATOM 717 C C . ALA A 1 89 ? 12.219 -5.770 -11.482 1.00 96.56 89 ALA A C 1
ATOM 719 O O . ALA A 1 89 ? 12.915 -5.561 -12.476 1.00 96.56 89 ALA A O 1
ATOM 720 N N . PHE A 1 90 ? 12.747 -6.083 -10.296 1.00 93.62 90 PHE A N 1
ATOM 721 C CA . PHE A 1 90 ? 14.184 -6.272 -10.100 1.00 93.62 90 PHE A CA 1
ATOM 722 C C . PHE A 1 90 ? 14.728 -7.429 -10.923 1.00 93.62 90 PHE A C 1
ATOM 724 O O . PHE A 1 90 ?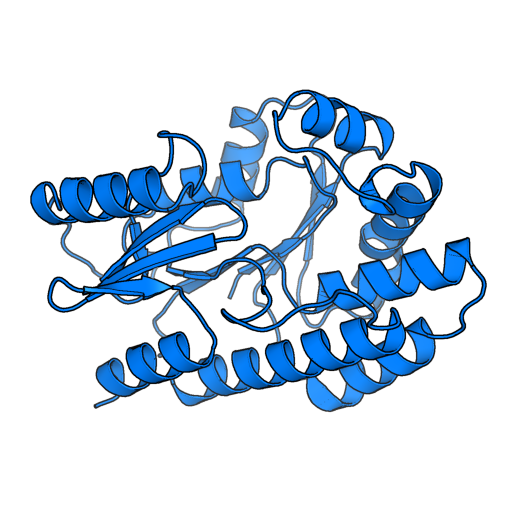 15.743 -7.257 -11.597 1.00 93.62 90 PHE A O 1
ATOM 731 N N . ASP A 1 91 ? 14.037 -8.565 -10.913 1.00 94.69 91 ASP A N 1
ATOM 732 C CA . ASP A 1 91 ? 14.418 -9.727 -11.705 1.00 94.69 91 ASP A CA 1
ATOM 733 C C . ASP A 1 91 ? 14.372 -9.440 -13.203 1.00 94.69 91 ASP A C 1
ATOM 735 O O . ASP A 1 91 ? 15.309 -9.788 -13.911 1.00 94.69 91 ASP A O 1
ATOM 739 N N . LYS A 1 92 ? 13.338 -8.753 -13.700 1.00 95.75 92 LYS A N 1
ATOM 740 C CA . LYS A 1 92 ? 13.260 -8.372 -15.121 1.00 95.75 92 LYS A CA 1
ATOM 741 C C . LYS A 1 92 ? 14.336 -7.363 -15.537 1.00 95.75 92 LYS A C 1
ATOM 743 O O . LYS A 1 92 ? 14.742 -7.333 -16.699 1.00 95.75 92 LYS A O 1
ATOM 748 N N . CYS A 1 93 ? 14.806 -6.534 -14.608 1.00 94.12 93 CYS A N 1
ATOM 749 C CA . CYS A 1 93 ? 15.901 -5.603 -14.867 1.00 94.12 93 CYS A CA 1
ATOM 750 C C . CYS A 1 93 ? 17.284 -6.269 -14.814 1.00 94.12 93 CYS A C 1
ATOM 752 O O . CYS A 1 93 ? 18.133 -5.899 -15.619 1.00 94.12 93 CYS A O 1
ATOM 754 N N . ASN A 1 94 ? 17.512 -7.204 -13.883 1.00 90.19 94 ASN A N 1
ATOM 755 C CA . ASN A 1 94 ? 18.859 -7.660 -13.500 1.00 90.19 94 ASN A CA 1
ATOM 756 C C . ASN A 1 94 ? 19.065 -9.183 -13.571 1.00 90.19 94 ASN A C 1
ATOM 758 O O . ASN A 1 94 ? 20.124 -9.666 -13.190 1.00 90.19 94 ASN A O 1
ATOM 762 N N . ASN A 1 95 ? 18.062 -9.956 -13.993 1.00 84.81 95 ASN A N 1
ATOM 763 C CA . ASN A 1 95 ? 18.081 -11.424 -14.029 1.00 84.81 95 ASN A CA 1
ATOM 764 C C . ASN A 1 95 ? 18.400 -12.096 -12.672 1.00 84.81 95 ASN A C 1
ATOM 766 O O . ASN A 1 95 ? 18.934 -13.201 -12.627 1.00 84.81 95 ASN A O 1
ATOM 770 N N . SER A 1 96 ? 18.026 -11.469 -11.549 1.00 80.88 96 SER A N 1
ATOM 771 C CA . SER A 1 96 ? 18.386 -11.898 -10.184 1.00 80.88 96 SER A CA 1
ATOM 772 C C . SER A 1 96 ? 17.663 -13.144 -9.635 1.00 80.88 96 SER A C 1
ATOM 774 O O . SER A 1 96 ? 17.933 -13.533 -8.498 1.00 80.88 96 SER A O 1
ATOM 776 N N . LYS A 1 97 ? 16.744 -13.766 -10.395 1.00 85.69 97 LYS A N 1
ATOM 777 C CA . LYS A 1 97 ? 15.942 -14.967 -10.034 1.00 85.69 97 LYS A CA 1
ATOM 778 C C . LYS A 1 97 ? 15.318 -14.951 -8.614 1.00 85.69 97 LYS A C 1
ATOM 780 O O . LYS A 1 97 ? 15.022 -16.000 -8.039 1.00 85.69 97 LYS A O 1
ATOM 785 N N . THR A 1 98 ? 15.117 -13.776 -8.020 1.00 88.00 98 THR A N 1
ATOM 786 C CA . THR A 1 98 ? 14.607 -13.575 -6.657 1.00 88.00 98 THR A CA 1
ATOM 787 C C . THR A 1 98 ? 13.079 -13.667 -6.589 1.00 88.00 98 THR A C 1
ATOM 789 O O . THR A 1 98 ? 12.538 -14.186 -5.612 1.00 88.00 98 THR A O 1
ATOM 792 N N . TYR A 1 99 ? 12.369 -13.226 -7.628 1.00 94.12 99 TYR A N 1
ATOM 793 C CA . TYR A 1 99 ? 10.909 -13.207 -7.711 1.00 94.12 99 TYR A CA 1
ATOM 794 C C . TYR A 1 99 ? 10.301 -14.592 -7.507 1.00 94.12 99 TYR A C 1
ATOM 796 O O . TYR A 1 99 ? 9.379 -14.727 -6.712 1.00 94.12 99 TYR A O 1
ATOM 804 N N . SER A 1 100 ? 10.849 -15.636 -8.132 1.00 92.81 100 SER A N 1
ATOM 805 C CA . SER A 1 100 ? 10.335 -17.007 -8.003 1.00 92.81 100 SER A CA 1
ATOM 806 C C . SER A 1 100 ? 10.346 -17.496 -6.553 1.00 92.81 100 SER A C 1
ATOM 808 O O . SER A 1 100 ? 9.447 -18.212 -6.116 1.00 92.81 100 SER A O 1
ATOM 810 N N . LYS A 1 101 ? 11.359 -17.100 -5.772 1.00 92.75 101 LYS A N 1
ATOM 811 C CA . LYS A 1 101 ? 11.427 -17.415 -4.341 1.00 92.75 101 LYS A CA 1
ATOM 812 C C . LYS A 1 101 ? 10.394 -16.616 -3.546 1.00 92.75 101 LYS A C 1
ATOM 814 O O . LYS A 1 101 ? 9.655 -17.213 -2.773 1.00 92.75 101 LYS A O 1
ATOM 819 N N . VAL A 1 102 ? 10.305 -15.305 -3.777 1.00 93.75 102 VAL A N 1
ATOM 820 C CA . VAL A 1 102 ? 9.341 -14.430 -3.084 1.00 93.75 102 VAL A CA 1
ATOM 821 C C . VAL A 1 102 ? 7.895 -14.825 -3.408 1.00 93.75 102 VAL A C 1
ATOM 823 O O . VAL A 1 102 ? 7.047 -14.812 -2.522 1.00 93.75 102 VAL A O 1
ATOM 826 N N . LYS A 1 103 ? 7.617 -15.249 -4.645 1.00 95.50 103 LYS A N 1
ATOM 827 C CA . LYS A 1 103 ? 6.315 -15.769 -5.072 1.00 95.50 103 LYS A CA 1
ATOM 828 C C . LYS A 1 103 ? 5.938 -17.045 -4.315 1.00 95.50 103 LYS A C 1
ATOM 830 O O . LYS A 1 103 ? 4.842 -17.103 -3.773 1.00 95.50 103 LYS A O 1
ATOM 835 N N . ARG A 1 104 ? 6.857 -18.010 -4.188 1.00 95.31 104 ARG A N 1
ATOM 836 C CA . ARG A 1 104 ? 6.626 -19.223 -3.378 1.00 95.31 104 ARG A CA 1
ATOM 837 C C . ARG A 1 104 ? 6.378 -18.901 -1.904 1.00 95.31 104 ARG A C 1
ATOM 839 O O . ARG A 1 104 ? 5.490 -19.478 -1.285 1.00 95.31 104 ARG A O 1
ATOM 846 N N . ASP A 1 105 ? 7.148 -17.972 -1.336 1.00 94.75 105 ASP A N 1
ATOM 847 C CA . ASP A 1 105 ? 6.941 -17.524 0.045 1.00 94.75 105 ASP A CA 1
ATOM 848 C C . ASP A 1 105 ? 5.562 -16.854 0.217 1.00 94.75 105 ASP A C 1
ATOM 850 O O . ASP A 1 105 ? 4.886 -17.077 1.223 1.00 94.75 105 ASP A O 1
ATOM 854 N N . TYR A 1 106 ? 5.111 -16.077 -0.774 1.00 94.50 106 TYR A N 1
ATOM 855 C CA . TYR A 1 106 ? 3.761 -15.511 -0.823 1.00 94.50 106 TYR A CA 1
ATOM 856 C C . TYR A 1 106 ? 2.673 -16.592 -0.873 1.00 94.50 106 TYR A C 1
ATOM 858 O O . TYR A 1 106 ? 1.756 -16.556 -0.053 1.00 94.50 106 TYR A O 1
ATOM 866 N N . GLU A 1 107 ? 2.780 -17.548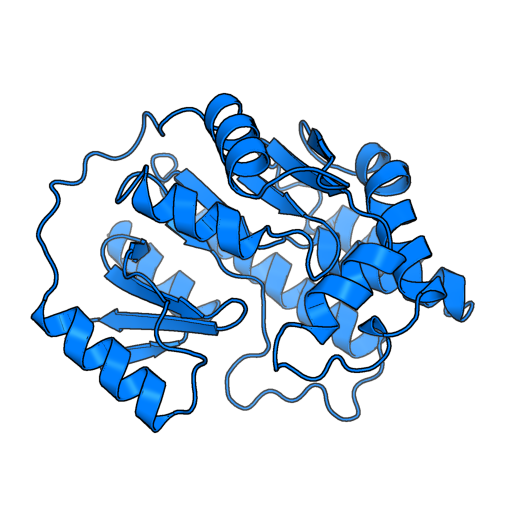 -1.796 1.00 94.88 107 GLU A N 1
ATOM 867 C CA . GLU A 1 107 ? 1.810 -18.639 -1.960 1.00 94.88 107 GLU A CA 1
ATOM 868 C C . GLU A 1 107 ? 1.653 -19.435 -0.660 1.00 94.88 107 GLU A C 1
ATOM 870 O O . GLU A 1 107 ? 0.534 -19.693 -0.220 1.00 94.88 107 GLU A O 1
ATOM 875 N N . ARG A 1 108 ? 2.771 -19.731 0.015 1.00 95.25 108 ARG A N 1
ATOM 876 C CA . ARG A 1 108 ? 2.783 -20.444 1.297 1.00 95.25 108 ARG A CA 1
ATOM 877 C C . ARG A 1 108 ? 2.145 -19.640 2.433 1.00 95.25 108 ARG A C 1
ATOM 879 O O . ARG A 1 108 ? 1.344 -20.175 3.197 1.00 95.25 108 ARG A O 1
ATOM 886 N N . ASP A 1 109 ? 2.534 -18.374 2.595 1.00 95.56 109 ASP A N 1
ATOM 887 C CA . ASP A 1 109 ? 2.273 -17.653 3.847 1.00 95.56 109 ASP A CA 1
ATOM 888 C C . ASP A 1 109 ? 1.126 -16.642 3.768 1.00 95.56 109 ASP A C 1
ATOM 890 O O . ASP A 1 109 ? 0.526 -16.326 4.800 1.00 95.56 109 ASP A O 1
ATOM 894 N N . LEU A 1 110 ? 0.856 -16.088 2.582 1.00 93.00 110 LEU A N 1
ATOM 895 C CA . LEU A 1 110 ? 0.051 -14.876 2.401 1.00 93.00 110 LEU A CA 1
ATOM 896 C C . LEU A 1 110 ? -1.133 -15.035 1.439 1.00 93.00 110 LEU A C 1
ATOM 898 O O . LEU A 1 110 ? -2.122 -14.326 1.614 1.00 93.00 110 LEU A O 1
ATOM 902 N N . ALA A 1 111 ? -1.089 -15.969 0.483 1.00 91.88 111 ALA A N 1
ATOM 903 C CA . ALA A 1 111 ? -2.177 -16.179 -0.484 1.00 91.88 111 ALA A CA 1
ATOM 904 C C . ALA A 1 111 ? -3.527 -16.520 0.172 1.00 91.88 111 ALA A C 1
ATOM 906 O O . ALA A 1 111 ? -4.585 -16.220 -0.378 1.00 91.88 111 ALA A O 1
ATOM 907 N N . ARG A 1 112 ? -3.492 -17.073 1.389 1.00 90.06 112 ARG A N 1
ATOM 908 C CA . ARG A 1 112 ? -4.667 -17.401 2.209 1.00 90.06 112 ARG A CA 1
ATOM 909 C C . ARG A 1 112 ? -5.395 -16.204 2.834 1.00 90.06 112 ARG A C 1
ATOM 911 O O . ARG A 1 112 ? -6.417 -16.414 3.479 1.00 90.06 112 ARG A O 1
ATOM 918 N N . TYR A 1 113 ? -4.867 -14.981 2.735 1.00 90.00 113 TYR A N 1
ATOM 919 C CA . TYR A 1 113 ? -5.542 -13.785 3.253 1.00 90.00 113 TYR A CA 1
ATOM 920 C C . TYR A 1 113 ? -6.249 -13.049 2.106 1.00 90.00 113 TYR A C 1
ATOM 922 O O . TYR A 1 113 ? -5.597 -12.270 1.406 1.00 90.00 113 TYR A O 1
ATOM 930 N N . PRO A 1 114 ? -7.558 -13.272 1.891 1.00 84.50 114 PRO A N 1
ATOM 931 C CA . PRO A 1 114 ? -8.277 -12.612 0.812 1.00 84.50 114 PRO A CA 1
ATOM 932 C C . PRO A 1 114 ? -8.459 -11.120 1.102 1.00 84.50 114 PRO A C 1
ATOM 934 O O . PRO A 1 114 ? -8.664 -10.701 2.247 1.00 84.50 114 PRO A O 1
ATOM 937 N N . PHE A 1 115 ? -8.432 -10.317 0.041 1.00 92.19 115 PHE A N 1
ATOM 938 C CA . PHE A 1 115 ? -8.910 -8.939 0.084 1.00 92.19 115 PHE A CA 1
ATOM 939 C C . PHE A 1 115 ? -10.320 -8.868 -0.499 1.00 92.19 115 PHE A C 1
ATOM 941 O O . PHE A 1 115 ? -10.629 -9.552 -1.471 1.00 92.19 115 PHE A O 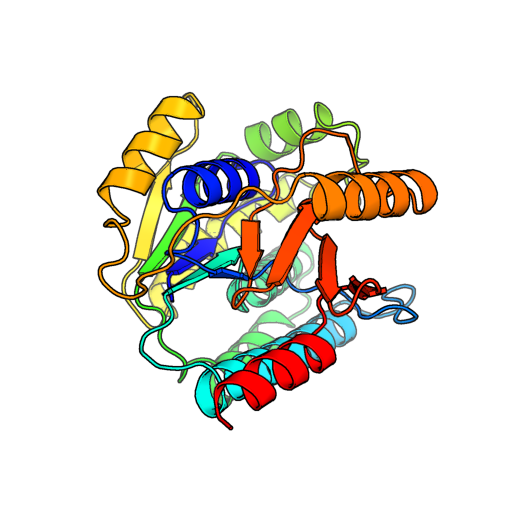1
ATOM 948 N N . GLU A 1 116 ? -11.172 -8.013 0.071 1.00 93.00 116 GLU A N 1
ATOM 949 C CA . GLU A 1 116 ? -12.519 -7.768 -0.472 1.00 93.00 116 GLU A CA 1
ATOM 950 C C . GLU A 1 116 ? -12.449 -7.078 -1.827 1.00 93.00 116 GLU A C 1
ATOM 952 O O . GLU A 1 116 ? -13.346 -7.243 -2.644 1.00 93.00 116 GLU A O 1
ATOM 957 N N . LEU A 1 117 ? -11.409 -6.267 -2.039 1.00 95.25 117 LEU A N 1
ATOM 958 C CA . LEU A 1 117 ? -11.155 -5.582 -3.293 1.00 95.25 117 LEU A CA 1
ATOM 959 C C . LEU A 1 117 ? -9.711 -5.080 -3.358 1.00 95.25 117 LEU A C 1
ATOM 961 O O . LEU A 1 117 ? -9.210 -4.466 -2.413 1.00 95.25 117 LEU A O 1
ATOM 965 N N . VAL A 1 118 ? -9.073 -5.255 -4.514 1.00 97.06 118 VAL A N 1
ATOM 966 C CA . VAL A 1 118 ? -7.786 -4.629 -4.844 1.00 97.06 118 VAL A CA 1
ATOM 967 C C . VAL A 1 118 ? -7.985 -3.567 -5.925 1.00 97.06 118 VAL A C 1
ATOM 969 O O . VAL A 1 118 ? -8.377 -3.863 -7.051 1.00 97.06 118 VAL A O 1
ATOM 972 N N . LEU A 1 119 ? -7.701 -2.309 -5.600 1.00 97.81 119 LEU A N 1
ATOM 973 C CA . LEU A 1 119 ? -7.727 -1.191 -6.539 1.00 97.81 119 LEU A CA 1
ATOM 974 C C . LEU A 1 119 ? -6.326 -0.936 -7.090 1.00 97.81 119 LEU A C 1
ATOM 976 O O . LEU A 1 119 ? -5.433 -0.506 -6.363 1.00 97.81 119 LEU A O 1
ATOM 980 N N . ILE A 1 120 ? -6.139 -1.163 -8.387 1.00 98.12 120 ILE A N 1
ATOM 981 C CA . ILE A 1 120 ? -4.856 -1.016 -9.077 1.00 98.12 120 ILE A CA 1
ATOM 982 C C . ILE A 1 120 ? -4.838 0.323 -9.811 1.00 98.12 120 ILE A C 1
ATOM 984 O O . ILE A 1 120 ? -5.475 0.488 -10.848 1.00 98.12 120 ILE A O 1
ATOM 988 N N . PHE A 1 121 ? -4.101 1.294 -9.284 1.00 97.88 121 PHE A N 1
ATOM 989 C CA . PHE A 1 121 ? -3.966 2.621 -9.874 1.00 97.88 121 PHE A CA 1
ATOM 990 C C . PHE A 1 121 ? -2.933 2.593 -10.999 1.00 97.88 121 PHE A C 1
ATOM 992 O O . PHE A 1 121 ? -1.726 2.518 -10.748 1.00 97.88 121 PHE A O 1
ATOM 999 N N . ASP A 1 122 ? -3.418 2.694 -12.233 1.00 97.44 122 ASP A N 1
ATOM 1000 C CA . ASP A 1 122 ? -2.598 2.655 -13.437 1.00 97.44 122 ASP A CA 1
ATOM 1001 C C . ASP A 1 122 ? -2.222 4.067 -13.913 1.00 97.44 122 ASP A C 1
ATOM 1003 O O . ASP A 1 122 ? -3.071 4.949 -14.074 1.00 97.44 122 ASP A O 1
ATOM 1007 N N . THR A 1 123 ? -0.930 4.279 -14.147 1.00 95.94 123 THR A N 1
ATOM 1008 C CA . THR A 1 123 ? -0.355 5.465 -14.798 1.00 95.94 123 THR A CA 1
ATOM 1009 C C . THR A 1 123 ? 0.873 5.032 -15.581 1.00 95.94 123 THR A C 1
ATOM 1011 O O . THR A 1 123 ? 1.522 4.036 -15.245 1.00 95.94 123 THR A O 1
ATOM 1014 N N . SER A 1 124 ? 1.242 5.798 -16.603 1.00 96.38 124 SER A N 1
ATOM 1015 C CA . SER A 1 124 ? 2.481 5.540 -17.323 1.00 96.38 124 SER A CA 1
ATOM 1016 C C . SER A 1 124 ? 3.716 5.752 -16.420 1.00 96.38 124 SER A C 1
ATOM 1018 O O . SER A 1 124 ? 3.729 6.654 -15.574 1.00 96.38 124 SER A O 1
ATOM 1020 N N . PRO A 1 125 ? 4.818 4.999 -16.621 1.00 95.88 125 PRO A N 1
ATOM 1021 C CA . PRO A 1 125 ? 6.085 5.260 -15.932 1.00 95.88 125 PRO A CA 1
ATOM 1022 C C . PRO A 1 125 ? 6.580 6.706 -16.090 1.00 95.88 125 PRO A C 1
ATOM 1024 O O . PRO A 1 125 ? 7.131 7.279 -15.153 1.00 95.88 125 PRO A O 1
ATOM 1027 N N . LYS A 1 126 ? 6.346 7.319 -17.262 1.00 94.56 126 LYS A N 1
ATOM 1028 C CA . LYS A 1 126 ? 6.706 8.719 -17.541 1.00 94.56 126 LYS A CA 1
ATOM 1029 C C . LYS A 1 126 ? 5.963 9.669 -16.597 1.00 94.56 126 LYS A C 1
ATOM 1031 O O . LYS A 1 126 ? 6.597 10.503 -15.953 1.00 94.56 126 LYS A O 1
ATOM 1036 N N . 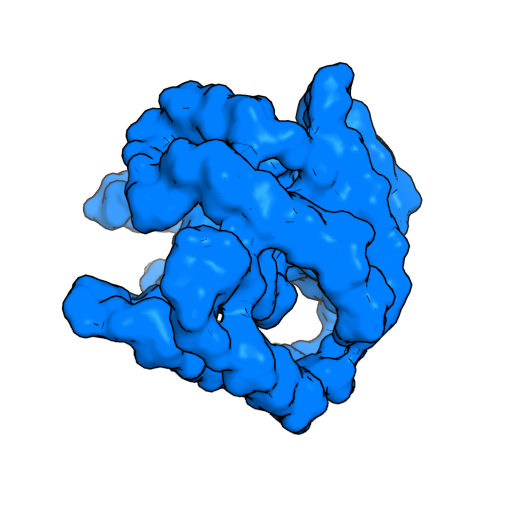SER A 1 127 ? 4.650 9.501 -16.470 1.00 93.00 127 SER A N 1
ATOM 1037 C CA . SER A 1 127 ? 3.806 10.335 -15.609 1.00 93.00 127 SER A CA 1
ATOM 1038 C C . SER A 1 127 ? 4.074 10.094 -14.125 1.00 93.00 127 SER A C 1
ATOM 1040 O O . SER A 1 127 ? 4.140 11.054 -13.359 1.00 93.00 127 SER A O 1
ATOM 1042 N N . SER A 1 128 ? 4.334 8.846 -13.721 1.00 92.19 128 SER A N 1
ATOM 1043 C CA . SER A 1 128 ? 4.786 8.498 -12.365 1.00 92.19 128 SER A CA 1
ATOM 1044 C C . SER A 1 128 ? 6.042 9.284 -11.958 1.00 92.19 128 SER A C 1
ATOM 1046 O O . SER A 1 128 ? 6.044 9.947 -10.916 1.00 92.19 128 SER A O 1
ATOM 1048 N N . ILE A 1 129 ? 7.078 9.279 -12.809 1.00 91.31 129 ILE A N 1
ATOM 1049 C CA . ILE A 1 129 ? 8.324 10.027 -12.582 1.00 91.31 129 ILE A CA 1
ATOM 1050 C C . ILE A 1 129 ? 8.051 11.534 -12.564 1.00 91.31 129 ILE A C 1
ATOM 1052 O O . ILE A 1 129 ? 8.483 12.221 -11.641 1.00 91.31 129 ILE A O 1
ATOM 1056 N N . ALA A 1 130 ? 7.320 12.061 -13.551 1.00 90.12 130 ALA A N 1
ATOM 1057 C CA . ALA A 1 130 ? 7.049 13.494 -13.661 1.00 90.12 130 ALA A CA 1
ATOM 1058 C C . ALA A 1 130 ? 6.298 14.044 -12.437 1.00 90.12 130 ALA A C 1
ATOM 1060 O O . ALA A 1 130 ? 6.686 15.071 -11.881 1.00 90.12 130 ALA A O 1
ATOM 1061 N N . ARG A 1 131 ? 5.262 13.339 -11.963 1.00 86.94 131 ARG A N 1
ATOM 1062 C CA . ARG A 1 131 ? 4.497 13.726 -10.766 1.00 86.94 131 ARG A CA 1
ATOM 1063 C C . ARG A 1 131 ? 5.355 13.690 -9.505 1.00 86.94 131 ARG A C 1
ATOM 1065 O O . ARG A 1 131 ? 5.211 14.548 -8.643 1.00 86.94 131 ARG A O 1
ATOM 1072 N N . ARG A 1 132 ? 6.265 12.722 -9.394 1.00 81.88 132 ARG A N 1
ATOM 1073 C CA . ARG A 1 132 ? 7.165 12.626 -8.241 1.00 81.88 132 ARG A CA 1
ATOM 1074 C C . ARG A 1 132 ? 8.298 13.642 -8.265 1.00 81.88 132 ARG A C 1
ATOM 1076 O O . ARG A 1 132 ? 8.649 14.114 -7.197 1.00 81.88 132 ARG A O 1
ATOM 1083 N N . LYS A 1 133 ? 8.815 14.032 -9.432 1.00 81.69 133 LYS A N 1
ATOM 1084 C CA . LYS A 1 133 ? 9.776 15.145 -9.543 1.00 81.69 133 LYS A CA 1
ATOM 1085 C C . LYS A 1 133 ? 9.196 16.464 -9.021 1.00 81.69 133 LYS A C 1
ATOM 1087 O O . LYS A 1 133 ? 9.935 17.267 -8.473 1.00 81.69 133 LYS A O 1
ATOM 1092 N N . LYS A 1 134 ? 7.880 16.666 -9.167 1.00 76.69 134 LYS A N 1
ATOM 1093 C CA . LYS A 1 134 ? 7.170 17.831 -8.612 1.00 76.69 134 LYS A CA 1
ATOM 1094 C C . LYS A 1 134 ? 6.987 17.767 -7.094 1.00 76.69 134 LYS A C 1
ATOM 1096 O O . LYS A 1 134 ? 6.817 18.802 -6.467 1.00 76.69 134 LYS A O 1
ATOM 1101 N N . SER A 1 135 ? 7.003 16.574 -6.495 1.00 68.31 135 SER A N 1
ATOM 1102 C CA . SER A 1 135 ? 7.060 16.458 -5.038 1.00 68.31 135 SER A CA 1
ATOM 1103 C C . SER A 1 135 ? 8.509 16.662 -4.605 1.00 68.31 135 SER A C 1
ATOM 1105 O O . SER A 1 135 ? 9.367 15.916 -5.058 1.00 68.31 135 SER A O 1
ATOM 1107 N N . SER A 1 136 ? 8.785 17.605 -3.709 1.00 57.41 136 SER A N 1
ATOM 1108 C CA . SER A 1 136 ? 10.111 17.937 -3.140 1.00 57.41 136 SER A CA 1
ATOM 1109 C C . SER A 1 136 ? 10.897 16.758 -2.524 1.00 57.41 136 SER A C 1
ATOM 1111 O O . SER A 1 136 ? 12.015 16.921 -2.044 1.00 57.41 136 SER A O 1
ATOM 1113 N N . LYS A 1 137 ? 10.343 15.540 -2.546 1.00 65.19 137 LYS A N 1
ATOM 1114 C CA . LYS A 1 137 ? 10.977 14.306 -2.084 1.00 65.19 137 LYS A CA 1
ATOM 1115 C C . LYS A 1 137 ? 11.854 13.714 -3.185 1.00 65.19 137 LYS A C 1
ATOM 1117 O O . LYS A 1 137 ? 11.344 13.222 -4.195 1.00 65.19 137 LYS A O 1
ATOM 1122 N N . ARG A 1 138 ? 13.168 13.682 -2.944 1.00 67.31 138 ARG A N 1
ATOM 1123 C CA . ARG A 1 138 ? 14.144 12.999 -3.802 1.00 67.31 138 ARG A CA 1
ATOM 1124 C C . ARG A 1 138 ? 13.712 11.545 -4.017 1.00 67.31 138 ARG A C 1
ATOM 1126 O O . ARG A 1 138 ? 13.542 10.784 -3.067 1.00 67.31 138 ARG A O 1
ATOM 1133 N N . MET A 1 139 ? 13.500 11.164 -5.274 1.00 73.38 139 MET A N 1
ATOM 1134 C CA . MET A 1 139 ? 13.325 9.760 -5.629 1.00 73.38 139 MET A CA 1
ATOM 1135 C C . MET A 1 139 ? 14.691 9.096 -5.710 1.00 73.38 139 MET A C 1
ATOM 1137 O O . MET A 1 139 ? 15.573 9.570 -6.423 1.00 73.38 139 MET A O 1
ATOM 1141 N N . GLU A 1 140 ? 14.836 7.972 -5.028 1.00 80.31 140 GLU A N 1
ATOM 1142 C CA . GLU A 1 140 ? 16.039 7.153 -5.100 1.00 80.31 140 GLU A CA 1
ATOM 1143 C C . GLU A 1 140 ? 15.889 6.050 -6.147 1.00 80.31 140 GLU A C 1
ATOM 1145 O O . GLU A 1 140 ? 14.777 5.627 -6.492 1.00 80.31 140 GLU A O 1
ATOM 1150 N N . PHE A 1 141 ? 17.023 5.569 -6.654 1.00 77.94 141 PHE A N 1
ATOM 1151 C CA . PHE A 1 141 ? 17.066 4.332 -7.422 1.00 77.94 141 PHE A CA 1
ATOM 1152 C C . PHE A 1 141 ? 16.479 3.180 -6.576 1.00 77.94 141 PHE A C 1
ATOM 1154 O O . PHE A 1 141 ? 16.708 3.139 -5.370 1.00 77.94 141 PHE A O 1
ATOM 1161 N N . PRO A 1 142 ? 15.700 2.250 -7.159 1.00 85.62 142 PRO A N 1
ATOM 1162 C CA . PRO A 1 142 ? 15.388 2.082 -8.584 1.00 85.62 142 PRO A CA 1
ATOM 1163 C C . PRO A 1 142 ? 14.169 2.879 -9.066 1.00 85.62 142 PRO A C 1
ATOM 1165 O O . PRO A 1 142 ? 13.795 2.789 -10.233 1.00 85.62 142 PRO A O 1
ATOM 1168 N N . TRP A 1 143 ? 13.516 3.650 -8.197 1.00 87.56 143 TRP A N 1
ATOM 1169 C CA . TRP A 1 143 ? 12.236 4.284 -8.509 1.00 87.56 143 TRP A CA 1
ATOM 1170 C C . TRP A 1 143 ? 12.353 5.391 -9.561 1.00 87.56 143 TRP A C 1
ATOM 1172 O O . TRP A 1 143 ? 11.356 5.735 -10.186 1.00 87.56 143 TRP A O 1
ATOM 1182 N N . THR A 1 144 ? 13.551 5.922 -9.804 1.00 88.50 144 THR A N 1
ATOM 1183 C CA . THR A 1 144 ? 13.842 6.853 -10.907 1.00 88.50 144 THR A CA 1
ATOM 1184 C C . THR A 1 144 ? 13.972 6.169 -12.274 1.00 88.50 144 THR A C 1
ATOM 1186 O O . THR A 1 144 ? 13.909 6.846 -13.301 1.00 88.50 144 THR A O 1
ATOM 1189 N N . SER A 1 145 ? 14.126 4.841 -12.324 1.00 93.50 145 SER A N 1
ATOM 1190 C CA . SER A 1 145 ? 14.323 4.097 -13.571 1.00 93.50 145 SER A CA 1
ATOM 1191 C C . SER A 1 145 ? 12.998 3.835 -14.288 1.00 93.50 145 SER A C 1
ATOM 1193 O O . SER A 1 145 ? 12.144 3.078 -13.821 1.00 93.50 145 SER A O 1
ATOM 1195 N N . LYS A 1 146 ? 12.847 4.404 -15.492 1.00 94.94 146 LYS A N 1
ATOM 1196 C CA . LYS A 1 146 ? 11.683 4.163 -16.364 1.00 94.94 146 LYS A CA 1
ATOM 1197 C C . LYS A 1 146 ? 11.527 2.677 -16.711 1.00 94.94 146 LYS A C 1
ATOM 1199 O O . LYS A 1 146 ? 10.401 2.186 -16.743 1.00 94.94 146 LYS A O 1
ATOM 1204 N N . ARG A 1 147 ? 12.639 1.967 -16.948 1.00 96.50 147 ARG A N 1
ATOM 1205 C CA . ARG A 1 147 ? 12.644 0.521 -17.240 1.00 96.50 147 ARG A CA 1
ATOM 1206 C C . ARG A 1 147 ? 12.122 -0.276 -16.047 1.00 96.50 147 ARG A C 1
ATOM 1208 O O . ARG A 1 147 ? 11.228 -1.097 -16.216 1.00 96.50 147 ARG A O 1
ATOM 1215 N N . PHE A 1 148 ? 12.611 0.027 -14.845 1.00 96.62 148 PHE A N 1
ATOM 1216 C CA . PHE A 1 148 ? 12.134 -0.614 -13.621 1.00 96.62 148 PHE A CA 1
ATOM 1217 C C . PHE A 1 148 ? 10.636 -0.376 -13.406 1.00 96.62 148 PHE A C 1
ATOM 1219 O O . PHE A 1 148 ? 9.872 -1.323 -13.244 1.00 96.62 148 PHE A O 1
ATOM 1226 N N . LEU A 1 149 ? 10.186 0.880 -13.492 1.00 97.19 149 LEU A N 1
ATOM 1227 C CA . LEU A 1 149 ? 8.772 1.228 -13.338 1.00 97.19 149 LEU A CA 1
ATOM 1228 C C . LEU A 1 149 ? 7.870 0.590 -14.402 1.00 97.19 149 LEU A C 1
ATOM 1230 O O . LEU A 1 149 ? 6.723 0.274 -14.092 1.00 97.19 149 LEU A O 1
ATOM 1234 N N . LYS A 1 150 ? 8.366 0.379 -15.632 1.00 98.12 150 LYS A N 1
ATOM 1235 C CA . LYS A 1 150 ? 7.643 -0.384 -16.660 1.00 98.12 150 LYS A CA 1
ATOM 1236 C C . LYS A 1 150 ? 7.364 -1.800 -16.159 1.00 98.12 150 LYS A C 1
ATOM 1238 O O . LYS A 1 150 ? 6.209 -2.190 -16.131 1.00 98.12 150 LYS A O 1
ATOM 1243 N N . HIS A 1 151 ? 8.367 -2.508 -15.647 1.00 98.25 151 HIS A N 1
ATOM 1244 C CA . HIS A 1 151 ? 8.164 -3.863 -15.130 1.00 98.25 151 HIS A CA 1
ATOM 1245 C C . HIS A 1 151 ? 7.310 -3.921 -13.857 1.00 98.25 151 HIS A C 1
ATOM 1247 O O . HIS A 1 151 ? 6.538 -4.860 -13.694 1.00 98.25 151 HIS A O 1
ATOM 1253 N N . VAL A 1 152 ? 7.380 -2.912 -12.980 1.00 98.19 152 VAL A N 1
ATOM 1254 C CA . VAL A 1 152 ? 6.450 -2.811 -11.838 1.00 98.19 152 VAL A CA 1
ATOM 1255 C C . VAL A 1 152 ? 5.009 -2.653 -12.339 1.00 98.19 152 VAL A C 1
ATOM 1257 O O . VAL A 1 152 ? 4.093 -3.272 -11.803 1.00 98.19 152 VAL A O 1
ATOM 1260 N N . ARG A 1 153 ? 4.786 -1.832 -13.371 1.00 98.00 153 ARG A N 1
ATOM 1261 C CA . ARG A 1 153 ? 3.467 -1.673 -13.998 1.00 98.00 153 ARG A CA 1
ATOM 1262 C C . ARG A 1 153 ? 3.008 -2.970 -14.661 1.00 98.00 153 ARG A C 1
ATOM 1264 O O . ARG A 1 153 ? 1.872 -3.372 -14.437 1.00 98.00 153 ARG A O 1
ATOM 1271 N N . ASP A 1 154 ? 3.888 -3.630 -15.412 1.00 98.38 154 ASP A N 1
ATOM 1272 C CA . ASP A 1 154 ? 3.604 -4.911 -16.065 1.00 98.38 154 ASP A CA 1
ATOM 1273 C C . ASP A 1 154 ? 3.190 -5.966 -15.030 1.00 98.38 154 ASP A C 1
ATOM 1275 O O . ASP A 1 154 ? 2.230 -6.700 -15.254 1.00 98.38 154 ASP A O 1
ATOM 1279 N N . PHE A 1 155 ? 3.847 -5.996 -13.862 1.00 98.50 155 PHE A N 1
ATOM 1280 C CA . PHE A 1 155 ? 3.427 -6.857 -12.760 1.00 98.50 155 PHE A CA 1
ATOM 1281 C C . PHE A 1 155 ? 1.976 -6.582 -12.361 1.00 98.50 155 PHE A C 1
ATOM 1283 O O . PHE A 1 155 ? 1.164 -7.499 -12.347 1.00 98.50 155 PHE A O 1
ATOM 1290 N N . TYR A 1 156 ? 1.625 -5.328 -12.066 1.00 98.38 156 TYR A N 1
ATOM 1291 C CA . TYR A 1 156 ? 0.272 -4.995 -11.617 1.00 98.38 156 TYR A CA 1
ATOM 1292 C C . TYR A 1 156 ? -0.805 -5.272 -12.674 1.00 98.38 156 TYR A C 1
ATOM 1294 O O . TYR A 1 156 ? -1.918 -5.636 -12.310 1.00 98.38 156 TYR A O 1
ATOM 1302 N N . LEU A 1 157 ? -0.501 -5.092 -13.961 1.00 97.75 157 LEU A N 1
ATOM 1303 C CA . LEU A 1 157 ? -1.486 -5.246 -15.036 1.00 97.75 157 LEU A CA 1
ATOM 1304 C C . LEU A 1 157 ? -1.605 -6.678 -15.568 1.00 97.75 157 LEU A C 1
ATOM 1306 O O . LEU A 1 157 ? -2.659 -7.026 -16.094 1.00 97.75 157 LEU A O 1
ATOM 1310 N N . HIS A 1 158 ? -0.556 -7.495 -15.445 1.00 97.50 158 HIS A N 1
ATOM 1311 C CA . HIS A 1 158 ? -0.504 -8.807 -16.097 1.00 97.50 158 HIS A CA 1
ATOM 1312 C C . HIS A 1 158 ? -0.186 -9.963 -15.151 1.00 97.50 158 HIS A C 1
ATOM 1314 O O . HIS A 1 158 ? -0.726 -11.049 -15.337 1.00 97.50 158 HIS A O 1
ATOM 1320 N N . GLU A 1 159 ? 0.660 -9.764 -14.141 1.00 97.31 159 GLU A N 1
ATOM 1321 C CA . GLU A 1 159 ? 1.031 -10.839 -13.211 1.00 97.31 159 GLU A CA 1
ATOM 1322 C C . GLU A 1 159 ? 0.108 -10.898 -11.997 1.00 97.31 159 GLU A C 1
ATOM 1324 O O . GLU A 1 159 ? -0.391 -11.969 -11.667 1.00 97.31 159 GLU A O 1
ATOM 1329 N N . LEU A 1 160 ? -0.172 -9.755 -11.364 1.00 96.56 160 LEU A N 1
ATOM 1330 C CA . LEU A 1 160 ? -1.038 -9.677 -10.192 1.00 96.56 160 LEU A CA 1
ATOM 1331 C C . LEU A 1 160 ? -2.427 -10.289 -10.446 1.00 96.56 160 LEU A C 1
ATOM 1333 O O . LEU A 1 160 ? -2.842 -11.089 -9.614 1.00 96.56 160 LEU A O 1
ATOM 1337 N N . PRO A 1 161 ? -3.126 -10.029 -11.571 1.00 94.75 161 PRO A N 1
ATOM 1338 C CA . PRO A 1 161 ? -4.413 -10.669 -11.851 1.00 94.75 161 PRO A CA 1
ATOM 1339 C C . PRO A 1 161 ? -4.397 -12.202 -11.815 1.00 94.75 161 PRO A C 1
ATOM 1341 O O . PRO A 1 161 ? -5.414 -12.805 -11.498 1.00 94.75 161 PRO A O 1
ATOM 1344 N N . LYS A 1 162 ? -3.253 -12.835 -12.107 1.00 94.50 162 LYS A N 1
ATOM 1345 C CA . LYS A 1 162 ? -3.106 -14.299 -12.108 1.00 94.50 162 LYS A CA 1
ATOM 1346 C C . LYS A 1 162 ? -2.923 -14.886 -10.708 1.00 94.50 162 LYS A C 1
ATOM 1348 O O . LYS A 1 162 ? -3.098 -16.084 -10.530 1.00 94.50 162 LYS A O 1
ATOM 1353 N N . ILE A 1 163 ? -2.496 -14.070 -9.743 1.00 92.56 163 ILE A N 1
ATOM 1354 C CA . ILE A 1 163 ? -2.147 -14.515 -8.384 1.00 92.56 163 ILE A CA 1
ATOM 1355 C C . ILE A 1 163 ? -2.973 -13.830 -7.295 1.00 92.56 163 ILE A C 1
ATOM 1357 O O . ILE A 1 163 ? -2.832 -14.164 -6.127 1.00 92.56 163 ILE A O 1
ATOM 1361 N N . CYS A 1 164 ? -3.783 -12.831 -7.644 1.00 90.50 164 CYS A N 1
ATOM 1362 C CA . CYS A 1 164 ? -4.539 -12.045 -6.686 1.00 90.50 164 CYS A CA 1
ATOM 1363 C C . CYS A 1 164 ? -5.656 -12.887 -6.063 1.00 90.50 164 CYS A C 1
ATOM 1365 O O . CYS A 1 164 ? -6.593 -13.296 -6.745 1.00 90.50 164 CYS A O 1
ATOM 1367 N N . SER A 1 165 ? -5.598 -13.072 -4.745 1.00 78.38 165 SER A N 1
ATOM 1368 C CA . SER A 1 165 ? -6.682 -13.677 -3.971 1.00 78.38 165 SER A CA 1
ATOM 1369 C C . SER A 1 165 ? -7.801 -12.654 -3.743 1.00 78.38 165 SER A C 1
ATOM 1371 O O . SER A 1 165 ? -7.784 -11.910 -2.758 1.00 78.38 165 SER A O 1
ATOM 1373 N N . GLY A 1 166 ? -8.759 -12.595 -4.669 1.00 86.81 166 GLY A N 1
ATOM 1374 C CA . GLY A 1 166 ? -9.959 -11.757 -4.572 1.00 86.81 166 GLY A CA 1
ATOM 1375 C C . GLY A 1 166 ? -10.186 -10.849 -5.786 1.00 86.81 166 GLY A C 1
ATOM 1376 O O . GLY A 1 166 ? -9.353 -10.795 -6.696 1.00 86.81 166 GLY A O 1
ATOM 1377 N N . PRO A 1 167 ? -11.318 -10.125 -5.823 1.00 93.56 167 PRO A N 1
ATOM 1378 C CA . PRO A 1 167 ? -11.648 -9.255 -6.941 1.00 93.56 167 PRO A CA 1
ATOM 1379 C C . PRO A 1 167 ? -10.698 -8.054 -7.003 1.00 93.56 167 PRO A C 1
ATOM 1381 O O . PRO A 1 167 ? -10.264 -7.503 -5.986 1.00 93.56 167 PRO A O 1
ATOM 1384 N N . TYR A 1 168 ? -10.417 -7.599 -8.220 1.00 96.38 168 TYR A N 1
ATOM 1385 C CA . TYR A 1 168 ? -9.604 -6.415 -8.467 1.00 96.38 168 TYR A CA 1
ATOM 1386 C C . TYR A 1 168 ? -10.280 -5.475 -9.468 1.00 96.38 168 TYR A C 1
ATOM 1388 O O . TYR A 1 168 ? -11.099 -5.887 -10.289 1.00 96.38 168 TYR A O 1
ATOM 1396 N N . LYS A 1 169 ? -9.930 -4.187 -9.413 1.00 97.25 169 LYS A N 1
ATOM 1397 C CA . LYS A 1 169 ? -10.333 -3.181 -10.404 1.00 97.25 169 LYS A CA 1
ATOM 1398 C C . LYS A 1 169 ? -9.160 -2.286 -10.768 1.00 97.25 169 LYS A C 1
ATOM 1400 O O . LYS A 1 169 ? -8.462 -1.774 -9.896 1.00 97.25 169 LYS A O 1
ATOM 1405 N N . ILE A 1 170 ? -8.978 -2.056 -12.065 1.00 97.62 170 ILE A N 1
ATOM 1406 C CA . ILE A 1 170 ? -7.963 -1.136 -12.580 1.00 97.62 170 ILE A CA 1
ATOM 1407 C C . ILE A 1 170 ? -8.556 0.273 -12.648 1.00 97.62 170 ILE A C 1
ATOM 1409 O O . ILE A 1 170 ? -9.582 0.507 -13.282 1.00 97.62 170 ILE A O 1
ATOM 1413 N N . ILE A 1 171 ? -7.877 1.224 -12.016 1.00 97.50 171 ILE A N 1
ATOM 1414 C CA . ILE A 1 171 ? -8.222 2.642 -11.994 1.00 97.50 171 ILE A CA 1
ATOM 1415 C C . ILE A 1 171 ? -7.199 3.379 -12.848 1.00 97.50 171 ILE A C 1
ATOM 1417 O O . ILE A 1 171 ? -6.094 3.680 -12.398 1.00 97.50 171 ILE A O 1
ATOM 1421 N N . ARG A 1 172 ? -7.556 3.678 -14.099 1.00 96.56 172 ARG A N 1
ATOM 1422 C CA . ARG A 1 172 ? -6.719 4.511 -14.972 1.00 96.56 172 ARG A CA 1
ATOM 1423 C C . ARG A 1 172 ? -6.675 5.937 -14.420 1.00 96.56 172 ARG A C 1
ATOM 1425 O O . ARG A 1 172 ? -7.727 6.522 -14.153 1.00 96.56 172 ARG A O 1
ATOM 1432 N N . THR A 1 173 ? -5.469 6.475 -14.245 1.00 95.31 173 THR A N 1
ATOM 1433 C CA . THR A 1 173 ? -5.206 7.817 -13.678 1.00 95.31 173 THR A CA 1
ATOM 1434 C C . THR A 1 173 ? -4.513 8.769 -14.654 1.00 95.31 173 THR A C 1
ATOM 1436 O O . THR A 1 173 ? -4.257 9.930 -14.326 1.00 95.31 173 THR A O 1
ATOM 1439 N N . GLU A 1 174 ? -4.152 8.274 -15.836 1.00 92.69 174 GLU A N 1
ATOM 1440 C CA . GLU A 1 174 ? -3.553 9.077 -16.898 1.00 92.69 174 GLU A CA 1
ATOM 1441 C C . GLU A 1 174 ? -4.583 10.080 -17.427 1.00 92.69 174 GLU A C 1
ATOM 1443 O O . GLU A 1 174 ? -5.734 9.705 -17.634 1.00 92.69 174 GLU A O 1
ATOM 1448 N N . ASN A 1 175 ? -4.178 11.340 -17.614 1.00 91.12 175 ASN A N 1
ATOM 1449 C CA . ASN A 1 175 ? -5.030 12.429 -18.120 1.00 91.12 175 ASN A CA 1
ATOM 1450 C C . ASN A 1 175 ? -6.334 12.676 -17.340 1.00 91.12 175 ASN A C 1
ATOM 1452 O O . ASN A 1 175 ? -7.255 13.292 -17.862 1.00 91.12 175 ASN A O 1
ATOM 1456 N N . ARG A 1 176 ? -6.416 12.219 -16.087 1.00 93.38 176 ARG A N 1
ATOM 1457 C CA . ARG A 1 176 ? -7.567 12.452 -15.210 1.00 93.38 176 ARG A CA 1
ATOM 1458 C C . ARG A 1 176 ? -7.174 13.334 -14.043 1.00 93.38 176 ARG A C 1
ATOM 1460 O O . ARG A 1 176 ? -6.095 13.182 -13.465 1.00 93.38 176 ARG A O 1
ATOM 1467 N N 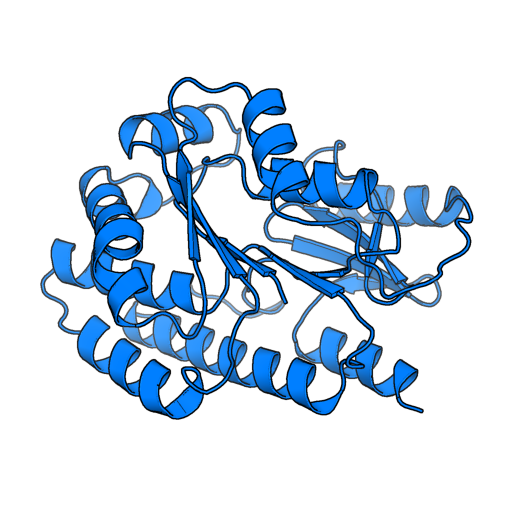. SER A 1 177 ? -8.074 14.229 -13.669 1.00 92.94 177 SER A N 1
ATOM 1468 C CA . SER A 1 177 ? -7.949 15.030 -12.461 1.00 92.94 177 SER A CA 1
ATOM 1469 C C . SER A 1 177 ? -8.078 14.158 -11.208 1.00 92.94 177 SER A C 1
ATOM 1471 O O . SER A 1 177 ? -8.731 13.109 -11.196 1.00 92.94 177 SER A O 1
ATOM 1473 N N . MET A 1 178 ? -7.501 14.625 -10.098 1.00 90.88 178 MET A N 1
ATOM 1474 C CA . MET A 1 178 ? -7.645 13.948 -8.805 1.00 90.88 178 MET A CA 1
ATOM 1475 C C . MET A 1 178 ? -9.111 13.832 -8.368 1.00 90.88 178 MET A C 1
ATOM 1477 O O . MET A 1 178 ? -9.485 12.828 -7.765 1.00 90.88 178 MET A O 1
ATOM 1481 N N . ARG A 1 179 ? -9.953 14.815 -8.718 1.00 93.50 179 ARG A N 1
ATOM 1482 C CA . ARG A 1 179 ? -11.392 14.806 -8.422 1.00 93.50 179 ARG A CA 1
ATOM 1483 C C . ARG A 1 179 ? -12.111 13.664 -9.141 1.00 93.50 179 ARG A C 1
ATOM 1485 O O . ARG A 1 179 ? -12.889 12.954 -8.513 1.00 93.50 179 ARG A O 1
ATOM 1492 N N . GLU A 1 180 ? -11.840 13.447 -10.425 1.00 95.00 180 GLU A N 1
ATOM 1493 C CA . GLU A 1 180 ? -12.460 12.354 -11.191 1.00 95.00 180 GLU A CA 1
ATOM 1494 C C . GLU A 1 180 ? -12.037 10.977 -10.679 1.00 95.00 180 GLU A C 1
ATOM 1496 O O . GLU A 1 180 ? -12.866 10.068 -10.559 1.00 95.00 180 GLU A O 1
ATOM 1501 N N . ILE A 1 181 ? -10.750 10.823 -10.352 1.00 95.56 181 ILE A N 1
ATOM 1502 C CA . ILE A 1 181 ? -10.219 9.590 -9.763 1.00 95.56 181 ILE A CA 1
ATOM 1503 C C . ILE A 1 181 ? -10.910 9.333 -8.418 1.00 95.56 181 ILE A C 1
ATOM 1505 O O . ILE A 1 181 ? -11.419 8.235 -8.198 1.00 95.56 181 ILE A O 1
ATOM 1509 N N . TYR A 1 182 ? -11.004 10.348 -7.556 1.00 94.00 182 TYR A N 1
ATOM 1510 C CA . TYR A 1 182 ? -11.705 10.262 -6.276 1.00 94.00 182 TYR A CA 1
ATOM 1511 C C . TYR A 1 182 ? -13.168 9.855 -6.434 1.00 94.00 182 TYR A C 1
ATOM 1513 O O . TYR A 1 182 ? -13.593 8.903 -5.790 1.00 94.00 182 TYR A O 1
ATOM 1521 N N . LEU A 1 183 ? -13.929 10.507 -7.318 1.00 92.88 183 LEU A N 1
ATOM 1522 C CA . LEU A 1 183 ? -15.337 10.167 -7.542 1.00 92.88 183 LEU A CA 1
ATOM 1523 C C . LEU A 1 183 ? -15.504 8.734 -8.060 1.00 92.88 183 LEU A C 1
ATOM 1525 O O . LEU A 1 183 ? -16.430 8.037 -7.656 1.00 92.88 183 LEU A O 1
ATOM 1529 N N . THR A 1 184 ? -14.584 8.271 -8.909 1.00 94.81 184 THR A N 1
ATOM 1530 C CA . THR A 1 184 ? -14.573 6.880 -9.388 1.00 94.81 184 THR A CA 1
ATOM 1531 C C . THR A 1 184 ? -14.372 5.909 -8.234 1.00 94.81 184 THR A C 1
ATOM 1533 O O . THR A 1 184 ? -15.145 4.970 -8.071 1.00 94.81 184 THR A O 1
ATOM 1536 N N . VAL A 1 185 ? -13.357 6.152 -7.405 1.00 94.88 185 VAL A N 1
ATOM 1537 C CA . VAL A 1 185 ? -13.042 5.291 -6.262 1.00 94.88 185 VAL A CA 1
ATOM 1538 C C . VAL A 1 185 ? -14.164 5.328 -5.226 1.00 94.88 185 VAL A C 1
ATOM 1540 O O . VAL A 1 185 ? -14.558 4.280 -4.733 1.00 94.88 185 VAL A O 1
ATOM 1543 N N . LYS A 1 186 ? -14.743 6.501 -4.958 1.00 91.06 186 LYS A N 1
ATOM 1544 C CA . LYS A 1 186 ? -15.882 6.683 -4.050 1.00 91.06 186 LYS A CA 1
ATOM 1545 C C . LYS A 1 186 ? -17.135 5.928 -4.507 1.00 91.06 186 LYS A C 1
ATOM 1547 O O . LYS A 1 186 ? -17.893 5.459 -3.677 1.00 91.06 186 LYS A O 1
ATOM 1552 N N . ARG A 1 187 ? -17.376 5.801 -5.816 1.00 90.81 187 ARG A N 1
ATOM 1553 C CA . ARG A 1 187 ? -18.488 4.980 -6.337 1.00 90.81 187 ARG A CA 1
ATOM 1554 C C . ARG A 1 187 ? -18.238 3.484 -6.166 1.00 90.81 187 ARG A C 1
ATOM 1556 O O . ARG A 1 187 ? -19.183 2.722 -6.024 1.00 90.81 187 ARG A O 1
ATOM 1563 N N . ILE A 1 188 ? -16.975 3.066 -6.214 1.00 91.88 188 ILE A N 1
ATOM 1564 C CA . ILE A 1 188 ? -16.588 1.664 -6.037 1.00 91.88 188 ILE A CA 1
ATOM 1565 C C . ILE A 1 188 ? -16.611 1.275 -4.556 1.00 91.88 188 ILE A C 1
ATOM 1567 O O . ILE A 1 188 ? -17.063 0.188 -4.211 1.00 91.88 188 ILE A O 1
ATOM 1571 N N . ILE A 1 189 ? -16.107 2.153 -3.693 1.00 88.00 189 ILE A N 1
ATOM 1572 C CA . ILE A 1 189 ? -16.060 1.959 -2.248 1.00 88.00 189 ILE A CA 1
ATOM 1573 C C . ILE A 1 189 ? -17.345 2.531 -1.661 1.00 88.00 189 ILE A C 1
ATOM 1575 O O . ILE A 1 189 ? -17.460 3.739 -1.475 1.00 88.00 189 ILE A O 1
ATOM 1579 N N . ALA A 1 190 ? -18.309 1.667 -1.351 1.00 74.12 190 ALA A N 1
ATOM 1580 C CA . ALA A 1 190 ? -19.513 2.092 -0.648 1.00 74.12 190 ALA A CA 1
ATOM 1581 C C . ALA A 1 190 ? -19.147 2.770 0.692 1.00 74.12 190 ALA A C 1
ATOM 1583 O O . ALA A 1 190 ? -18.124 2.425 1.305 1.00 74.12 190 ALA A O 1
ATOM 1584 N N . PRO A 1 191 ? -19.968 3.716 1.193 1.00 65.12 191 PRO A N 1
ATOM 1585 C CA . PRO A 1 191 ? -19.854 4.146 2.580 1.00 65.12 191 PRO A CA 1
ATOM 1586 C C . PRO A 1 191 ? -19.886 2.886 3.444 1.00 65.12 191 PRO A C 1
ATOM 1588 O O . PRO A 1 191 ? -20.838 2.115 3.340 1.00 65.12 191 PRO A O 1
ATOM 1591 N N . GLY A 1 192 ? -18.839 2.649 4.240 1.00 60.69 192 GLY A N 1
ATOM 1592 C CA . GLY A 1 192 ? -18.792 1.475 5.107 1.00 60.69 192 GLY A CA 1
ATOM 1593 C C . GLY A 1 192 ? -20.088 1.405 5.914 1.00 60.69 192 GLY A C 1
ATOM 1594 O O . GLY A 1 192 ? -20.478 2.391 6.543 1.00 60.69 192 GLY A O 1
ATOM 1595 N N . THR A 1 193 ? -20.795 0.281 5.825 1.00 50.94 193 THR A N 1
ATOM 1596 C CA . THR A 1 193 ? -22.042 0.046 6.572 1.00 50.94 193 THR A CA 1
ATOM 1597 C C . THR A 1 193 ? -21.763 -0.356 8.017 1.00 50.94 193 THR A C 1
ATOM 1599 O O . THR A 1 193 ? -22.662 -0.355 8.853 1.00 50.94 193 THR A O 1
ATOM 1602 N N . ARG A 1 194 ? -20.503 -0.685 8.318 1.00 54.69 194 ARG A N 1
ATOM 1603 C CA . ARG A 1 194 ? -20.032 -1.153 9.619 1.00 54.69 194 ARG A CA 1
ATOM 1604 C C . ARG A 1 194 ? -19.231 -0.043 10.301 1.00 54.69 194 ARG A C 1
ATOM 1606 O O . ARG A 1 194 ? -18.379 0.569 9.667 1.00 54.69 194 ARG A O 1
ATOM 1613 N N . GLY A 1 195 ? -19.535 0.232 11.567 1.00 52.09 195 GLY A N 1
ATOM 1614 C CA . GLY A 1 195 ? -18.926 1.314 12.344 1.00 52.09 195 GLY A CA 1
ATOM 1615 C C . GLY A 1 195 ? -19.859 2.514 12.519 1.00 52.09 195 GLY A C 1
ATOM 1616 O O . GLY A 1 195 ? -20.035 3.330 11.616 1.00 52.09 195 GLY A O 1
ATOM 1617 N N . LYS A 1 196 ? -20.447 2.633 13.713 1.00 46.19 196 LYS A N 1
ATOM 1618 C CA . LYS A 1 196 ? -21.019 3.886 14.218 1.00 46.19 196 LYS A CA 1
ATOM 1619 C C . LYS A 1 196 ? -19.923 4.582 15.016 1.00 46.19 196 LYS A C 1
ATOM 1621 O O . LYS A 1 196 ? -19.474 4.025 16.011 1.00 46.19 196 LYS A O 1
ATOM 1626 N N . ASN A 1 197 ? -19.503 5.772 14.604 1.00 51.31 197 ASN A N 1
ATOM 1627 C CA . ASN A 1 197 ? -18.717 6.651 15.463 1.00 51.31 197 ASN A CA 1
ATOM 1628 C C . ASN A 1 197 ? -19.345 8.045 15.435 1.00 51.31 197 ASN A C 1
ATOM 1630 O O . ASN A 1 197 ? -19.495 8.644 14.370 1.00 51.31 197 ASN A O 1
ATOM 1634 N N . ASN A 1 198 ? -19.713 8.527 16.621 1.00 45.81 198 ASN A N 1
ATOM 1635 C CA . ASN A 1 198 ? -20.088 9.914 16.860 1.00 45.81 198 ASN A CA 1
ATOM 1636 C C . ASN A 1 198 ? -18.818 10.762 16.730 1.00 45.81 198 ASN A C 1
ATOM 1638 O O . ASN A 1 198 ? -17.798 10.460 17.350 1.00 45.81 198 ASN A O 1
ATOM 1642 N N . VAL A 1 199 ? -18.851 11.775 15.867 1.00 53.41 199 VAL A N 1
ATOM 1643 C CA . VAL A 1 199 ? -17.687 12.616 15.576 1.00 53.41 199 VAL A CA 1
ATOM 1644 C C . VAL A 1 199 ? -17.574 13.696 16.647 1.00 53.41 199 VAL A C 1
ATOM 1646 O O . VAL A 1 199 ? -18.404 14.597 16.697 1.00 53.41 199 VAL A O 1
ATOM 1649 N N . SER A 1 200 ? -16.531 13.632 17.473 1.00 54.09 200 SER A N 1
ATOM 1650 C CA . SER A 1 200 ? -16.035 14.778 18.240 1.00 54.09 200 SER A CA 1
ATOM 1651 C C . SER A 1 200 ? -14.869 15.424 17.487 1.00 54.09 200 SER A C 1
ATOM 1653 O O . SER A 1 200 ? -14.019 14.728 16.928 1.00 54.09 200 SER A O 1
ATOM 1655 N N . SER A 1 201 ? -14.809 16.755 17.449 1.00 62.16 201 SER A N 1
ATOM 1656 C CA . SER A 1 201 ? -13.621 17.475 16.978 1.00 62.16 201 SER A CA 1
ATOM 1657 C C . SER A 1 201 ? -12.442 17.234 17.929 1.00 62.16 201 SER A C 1
ATOM 1659 O O . SER A 1 201 ? -12.645 17.258 19.139 1.00 62.16 201 SER A O 1
ATOM 1661 N N . PHE A 1 202 ? -11.222 17.087 17.400 1.00 69.88 202 PHE A N 1
ATOM 1662 C CA . PHE A 1 202 ? -9.987 16.864 18.177 1.00 69.88 202 PHE A CA 1
ATOM 1663 C C . PHE A 1 202 ? -9.014 18.064 18.101 1.00 69.88 202 PHE A C 1
ATOM 1665 O O . PHE A 1 202 ? -7.924 17.937 17.529 1.00 69.88 202 PHE A O 1
ATOM 1672 N N . PRO A 1 203 ? -9.390 19.275 18.560 1.00 71.62 203 PRO A N 1
ATOM 1673 C CA . PRO A 1 203 ? -8.551 20.463 18.389 1.00 71.62 203 PRO A CA 1
ATOM 1674 C C . PRO A 1 203 ? -7.233 20.383 19.179 1.00 71.62 203 PRO A C 1
ATOM 1676 O O . PRO A 1 203 ? -6.187 20.777 18.658 1.00 71.62 203 PRO A O 1
ATOM 1679 N N . ASN A 1 204 ? -7.249 19.820 20.391 1.00 81.94 204 ASN A N 1
ATOM 1680 C CA . ASN A 1 204 ? -6.062 19.722 21.249 1.00 81.94 204 ASN A CA 1
ATOM 1681 C C . ASN A 1 204 ? -5.079 18.661 20.741 1.00 81.94 204 ASN A C 1
ATOM 1683 O O . ASN A 1 204 ? -3.879 18.911 20.624 1.00 81.94 204 ASN A O 1
ATOM 1687 N N . GLU A 1 205 ? -5.588 17.490 20.365 1.00 84.62 205 GLU A N 1
ATOM 1688 C CA . GLU A 1 205 ? -4.793 16.404 19.797 1.00 84.62 205 GLU A CA 1
ATOM 1689 C C . GLU A 1 205 ? -4.172 16.817 18.467 1.00 84.62 205 GLU A C 1
ATOM 1691 O O . GLU A 1 205 ? -3.048 16.419 18.152 1.00 84.62 205 GLU A O 1
ATOM 1696 N N . ARG A 1 206 ? -4.875 17.673 17.710 1.00 83.25 206 ARG A N 1
ATOM 1697 C CA . ARG A 1 206 ? -4.354 18.235 16.469 1.00 83.25 206 ARG A CA 1
ATOM 1698 C C . ARG A 1 206 ? -3.103 19.048 16.667 1.00 83.25 206 ARG A C 1
ATOM 1700 O O . ARG A 1 206 ? -2.132 18.827 15.947 1.00 83.25 206 ARG A O 1
ATOM 1707 N N . LYS A 1 207 ? -3.114 19.949 17.643 1.00 86.19 207 LYS A N 1
ATOM 1708 C CA . LYS A 1 207 ? -1.942 20.756 17.968 1.00 86.19 207 LYS A CA 1
ATOM 1709 C C . LYS A 1 207 ? -0.754 19.869 18.349 1.00 86.19 207 LYS A C 1
ATOM 1711 O O . LYS A 1 207 ? 0.303 19.992 17.747 1.00 86.19 207 LYS A O 1
ATOM 1716 N N . ILE A 1 208 ? -0.958 18.901 19.245 1.00 88.19 208 ILE A N 1
ATOM 1717 C CA . ILE A 1 208 ? 0.115 18.012 19.726 1.00 88.19 208 ILE A CA 1
ATOM 1718 C C . ILE A 1 208 ? 0.738 17.200 18.587 1.00 88.19 208 ILE A C 1
ATOM 1720 O O . ILE A 1 208 ? 1.962 17.105 18.481 1.00 88.19 208 ILE A O 1
ATOM 1724 N N . LEU A 1 209 ? -0.093 16.601 17.729 1.00 87.50 209 LEU A N 1
ATOM 1725 C CA . LEU A 1 209 ? 0.402 15.793 16.618 1.00 87.50 209 LEU A CA 1
ATOM 1726 C C . LEU A 1 209 ? 1.114 16.647 15.556 1.00 87.50 209 LEU A C 1
ATOM 1728 O O . LEU A 1 209 ? 2.128 16.201 15.018 1.00 87.50 209 LEU A O 1
ATOM 1732 N N . LEU A 1 210 ? 0.636 17.869 15.287 1.00 85.12 210 LEU A N 1
ATOM 1733 C CA . LEU A 1 210 ? 1.299 18.812 14.380 1.00 85.12 210 LEU A CA 1
ATOM 1734 C C . LEU A 1 210 ? 2.645 19.292 14.933 1.00 85.12 210 LEU A C 1
ATOM 1736 O O . LEU A 1 210 ? 3.633 19.281 14.199 1.00 85.12 210 LEU A O 1
ATOM 1740 N N . ASP A 1 211 ? 2.703 19.656 16.214 1.00 87.62 211 ASP A N 1
ATOM 1741 C CA . ASP A 1 211 ? 3.933 20.104 16.873 1.00 87.62 211 ASP A CA 1
ATOM 1742 C C . ASP A 1 211 ? 4.980 18.983 16.880 1.00 87.62 211 ASP A C 1
ATOM 1744 O O . ASP A 1 211 ? 6.132 19.190 16.493 1.00 87.62 211 ASP A O 1
ATOM 1748 N N . TYR A 1 212 ? 4.571 17.755 17.220 1.00 87.44 212 TYR A N 1
ATOM 1749 C CA . TYR A 1 212 ? 5.451 16.591 17.145 1.00 87.44 212 TYR A CA 1
ATOM 1750 C C . TYR A 1 212 ? 5.948 16.340 15.718 1.00 87.44 212 TYR A C 1
ATOM 1752 O O . TYR A 1 212 ? 7.137 16.084 15.516 1.00 87.44 212 TYR A O 1
ATOM 1760 N N . ALA A 1 213 ? 5.058 16.416 14.724 1.00 84.44 213 ALA A N 1
ATOM 1761 C CA . ALA A 1 213 ? 5.418 16.211 13.328 1.00 84.44 213 ALA A CA 1
ATOM 1762 C C . ALA A 1 213 ? 6.447 17.240 12.845 1.00 84.44 213 ALA A C 1
ATOM 1764 O O . ALA A 1 213 ? 7.455 16.857 12.251 1.00 84.44 213 ALA A O 1
ATOM 1765 N N . LYS A 1 214 ? 6.234 18.520 13.173 1.00 84.00 214 LYS A N 1
ATOM 1766 C CA . LYS A 1 214 ? 7.147 19.622 12.854 1.00 84.00 214 LYS A CA 1
ATOM 1767 C C . LYS A 1 214 ? 8.520 19.416 13.496 1.00 84.00 214 LYS A C 1
ATOM 1769 O O . LYS A 1 214 ? 9.528 19.489 12.802 1.00 84.00 214 LYS A O 1
ATOM 1774 N N . ASN A 1 215 ? 8.559 19.084 14.787 1.00 86.25 215 ASN A N 1
ATOM 1775 C CA . ASN A 1 215 ? 9.808 18.915 15.539 1.00 86.25 215 ASN A CA 1
ATOM 1776 C C . ASN A 1 215 ? 10.622 17.682 15.115 1.00 86.25 215 ASN A C 1
ATOM 1778 O O . ASN A 1 215 ? 11.820 17.622 15.367 1.00 86.25 215 ASN A O 1
ATOM 1782 N N . ASN A 1 216 ? 9.988 16.698 14.473 1.00 81.81 216 ASN A N 1
ATOM 1783 C CA . ASN A 1 216 ? 10.635 15.465 14.016 1.00 81.81 216 ASN A CA 1
ATOM 1784 C C . ASN A 1 216 ? 10.707 15.370 12.480 1.00 81.81 216 ASN A C 1
ATOM 1786 O O . ASN A 1 216 ? 10.920 14.285 11.936 1.00 81.81 216 ASN A O 1
ATOM 1790 N N . SER A 1 217 ? 10.513 16.487 11.771 1.00 78.50 217 SER A N 1
ATOM 1791 C CA . SER A 1 217 ? 10.609 16.568 10.306 1.00 78.50 217 SER A CA 1
ATOM 1792 C C . SER A 1 217 ? 9.691 15.585 9.555 1.00 78.50 217 SER A C 1
ATOM 1794 O O . SER A 1 217 ? 10.015 15.097 8.466 1.00 78.50 217 SER A O 1
ATOM 1796 N N . PHE A 1 218 ? 8.513 15.283 10.113 1.00 71.25 218 PHE A N 1
ATOM 1797 C CA . PHE A 1 218 ? 7.488 14.473 9.453 1.00 71.25 218 PHE A CA 1
ATOM 1798 C C . PHE A 1 218 ? 6.682 15.307 8.449 1.00 71.25 218 PHE A C 1
ATOM 1800 O O . PHE A 1 218 ? 5.584 15.736 8.762 1.00 71.25 218 PHE A O 1
ATOM 1807 N N . GLY A 1 219 ? 7.182 15.449 7.214 1.00 62.72 219 GLY A N 1
ATOM 1808 C CA . GLY A 1 219 ? 6.420 15.964 6.058 1.00 62.72 219 GLY A CA 1
ATOM 1809 C C . GLY A 1 219 ? 5.742 17.340 6.227 1.00 62.72 219 GLY A C 1
ATOM 1810 O O . GLY A 1 219 ? 5.877 18.001 7.247 1.00 62.72 219 GLY A O 1
ATOM 1811 N N . ASP A 1 220 ? 5.019 17.783 5.193 1.00 53.47 220 ASP A N 1
ATOM 1812 C CA . ASP A 1 220 ? 4.347 19.093 5.188 1.00 53.47 220 ASP A CA 1
ATOM 1813 C C . ASP A 1 220 ? 2.916 19.064 5.758 1.00 53.47 220 ASP A C 1
ATOM 1815 O O . ASP A 1 220 ? 2.227 18.042 5.766 1.00 53.47 220 ASP A O 1
ATOM 1819 N N . GLN A 1 221 ? 2.473 20.261 6.150 1.00 48.44 221 GLN A N 1
ATOM 1820 C CA . GLN A 1 221 ? 1.323 20.688 6.965 1.00 48.44 221 GLN A CA 1
ATOM 1821 C C . GLN A 1 221 ? -0.093 20.314 6.459 1.00 48.44 221 GLN A C 1
ATOM 1823 O O . GLN A 1 221 ? -1.089 20.772 7.017 1.00 48.44 221 GLN A O 1
ATOM 1828 N N . HIS A 1 222 ? -0.221 19.484 5.420 1.00 52.16 222 HIS A N 1
ATOM 1829 C CA . HIS A 1 222 ? -1.512 19.119 4.805 1.00 52.16 222 HIS A CA 1
ATOM 1830 C C . HIS A 1 222 ? -2.078 17.770 5.270 1.00 52.16 222 HIS A C 1
ATOM 1832 O O . HIS A 1 222 ? -3.020 17.236 4.685 1.00 52.16 222 HIS A O 1
ATOM 1838 N N . SER A 1 223 ? -1.495 17.190 6.310 1.00 62.94 223 SER A N 1
ATOM 1839 C CA . SER A 1 223 ? -1.947 15.945 6.923 1.00 62.94 223 SER A CA 1
ATOM 1840 C C . SER A 1 223 ? -3.188 16.183 7.789 1.00 62.94 223 SER A C 1
ATOM 1842 O O . SER A 1 223 ? -3.129 16.829 8.834 1.00 62.94 223 SER A O 1
ATOM 1844 N N . GLU A 1 224 ? -4.319 15.651 7.331 1.00 70.62 224 GLU A N 1
ATOM 1845 C CA . GLU A 1 224 ? -5.577 15.611 8.079 1.00 70.62 224 GLU A CA 1
ATOM 1846 C C . GLU A 1 224 ? -5.486 14.592 9.226 1.00 70.62 224 GLU A C 1
ATOM 1848 O O . GLU A 1 224 ? -4.798 13.569 9.122 1.00 70.62 224 GLU A O 1
ATOM 1853 N N . ILE A 1 225 ? -6.215 14.857 10.311 1.00 77.62 225 ILE A N 1
ATOM 1854 C CA . ILE A 1 225 ? -6.390 13.890 11.397 1.00 77.62 225 ILE A CA 1
ATOM 1855 C C . ILE A 1 225 ? -7.579 13.015 11.076 1.00 77.62 225 ILE A C 1
ATOM 1857 O O . ILE A 1 225 ? -8.652 13.499 10.730 1.00 77.62 225 ILE A O 1
ATOM 1861 N N . THR A 1 226 ? -7.384 11.714 11.218 1.00 78.25 226 THR A N 1
ATOM 1862 C CA . THR A 1 226 ? -8.462 10.733 11.196 1.00 78.25 226 THR A CA 1
ATOM 1863 C C . THR A 1 226 ? -8.351 9.825 12.415 1.00 78.25 226 THR A C 1
ATOM 1865 O O . THR A 1 226 ? -7.502 10.025 13.287 1.00 78.25 226 THR A O 1
ATOM 1868 N N . LEU A 1 227 ? -9.232 8.840 12.497 1.00 81.38 227 LEU A N 1
ATOM 1869 C CA . LEU A 1 227 ? -9.231 7.843 13.548 1.00 81.38 227 LEU A CA 1
ATOM 1870 C C . LEU A 1 227 ? -8.699 6.534 12.985 1.00 81.38 227 LEU A C 1
ATOM 1872 O O . LEU A 1 227 ? -9.210 6.017 11.995 1.00 81.38 227 LEU A O 1
ATOM 1876 N N . LEU A 1 228 ? -7.678 5.994 13.642 1.00 85.06 228 LEU A N 1
ATOM 1877 C CA . LEU A 1 228 ? -7.277 4.607 13.472 1.00 85.06 228 LEU A CA 1
ATOM 1878 C C . LEU A 1 228 ? -7.649 3.870 14.750 1.00 85.06 228 LEU A C 1
ATOM 1880 O O . LEU A 1 228 ? -7.049 4.109 15.796 1.00 85.06 228 LEU A O 1
ATOM 1884 N N . PHE A 1 229 ? -8.657 3.006 14.674 1.00 84.56 229 PHE A N 1
ATOM 1885 C CA . PHE A 1 229 ? -9.189 2.248 15.802 1.00 84.56 229 PHE A CA 1
ATOM 1886 C C . PHE A 1 229 ? -9.565 3.167 16.974 1.00 84.56 229 PHE A C 1
ATOM 1888 O O . PHE A 1 229 ? -9.186 2.927 18.117 1.00 84.56 229 PHE A O 1
ATOM 1895 N N . LYS A 1 230 ? -10.303 4.247 16.670 1.00 84.19 230 LYS A N 1
ATOM 1896 C CA . LYS A 1 230 ? -10.731 5.300 17.618 1.00 84.19 230 LYS A CA 1
ATOM 1897 C C . LYS A 1 230 ? -9.590 6.129 18.230 1.00 84.19 230 LYS A C 1
ATOM 1899 O O . LYS A 1 230 ? -9.837 6.918 19.133 1.00 84.19 230 LYS A O 1
ATOM 1904 N N . ILE A 1 231 ? -8.362 6.000 17.727 1.00 86.75 231 ILE A N 1
ATOM 1905 C CA . ILE A 1 231 ? -7.210 6.783 18.186 1.00 86.75 231 ILE A CA 1
ATOM 1906 C C . ILE A 1 231 ? -6.916 7.905 17.174 1.00 86.75 231 ILE A C 1
ATOM 1908 O O . ILE A 1 231 ? -6.746 7.601 15.983 1.00 86.75 231 ILE A O 1
ATOM 1912 N N . PRO A 1 232 ? -6.808 9.177 17.609 1.00 88.00 232 PRO A N 1
ATOM 1913 C CA . PRO A 1 232 ? -6.398 10.291 16.756 1.00 88.00 232 PRO A CA 1
ATOM 1914 C C . PRO A 1 232 ? -5.068 10.007 16.063 1.00 88.00 232 PRO A C 1
ATOM 1916 O O . PRO A 1 232 ? -4.071 9.660 16.700 1.00 88.00 232 PRO A O 1
ATOM 1919 N N . THR A 1 233 ? -5.069 10.110 14.737 1.00 86.88 233 THR A N 1
ATOM 1920 C CA . THR A 1 233 ? -3.972 9.648 13.890 1.00 86.88 233 THR A CA 1
ATOM 1921 C C . THR A 1 233 ? -3.714 10.622 12.746 1.00 86.88 233 THR A C 1
ATOM 1923 O O . THR A 1 233 ? -4.633 10.972 12.004 1.00 86.88 233 THR A O 1
ATOM 1926 N N . MET A 1 234 ? -2.449 11.012 12.572 1.00 85.25 234 MET A N 1
ATOM 1927 C CA . MET A 1 234 ? -1.960 11.775 11.421 1.00 85.25 234 MET A CA 1
ATOM 1928 C C . MET A 1 234 ? -1.139 10.886 10.491 1.00 85.25 234 MET A C 1
ATOM 1930 O O . MET A 1 234 ? -0.256 10.145 10.930 1.00 85.25 234 MET A O 1
ATOM 1934 N N . TYR A 1 235 ? -1.396 11.010 9.190 1.00 78.94 235 TYR A N 1
ATOM 1935 C CA . TYR A 1 235 ? -0.711 10.240 8.155 1.00 78.94 235 TYR A CA 1
ATOM 1936 C C . TYR A 1 235 ? 0.168 11.160 7.309 1.00 78.94 235 TYR A C 1
ATOM 1938 O O . TYR A 1 235 ? -0.256 12.223 6.865 1.00 78.94 235 TYR A O 1
ATOM 1946 N N . PHE A 1 236 ? 1.378 10.695 7.017 1.00 74.56 236 PHE A N 1
ATOM 1947 C CA . PHE A 1 236 ? 2.430 11.399 6.282 1.00 74.56 236 PHE A CA 1
ATOM 1948 C C . PHE A 1 236 ? 2.945 10.545 5.116 1.00 74.56 236 PHE A C 1
ATOM 1950 O O . PHE A 1 236 ? 4.151 10.336 4.926 1.00 74.56 236 PHE A O 1
ATOM 1957 N N . GLY A 1 237 ? 2.019 10.001 4.324 1.00 68.62 237 GLY A N 1
ATOM 1958 C CA . GLY A 1 237 ? 2.318 9.014 3.288 1.00 68.62 237 GLY A CA 1
ATOM 1959 C C . GLY A 1 237 ? 2.831 7.714 3.904 1.00 68.62 237 GLY A C 1
ATOM 1960 O O . GLY A 1 237 ? 2.042 6.857 4.269 1.00 68.62 237 GLY A O 1
ATOM 1961 N N . ARG A 1 238 ? 4.156 7.594 4.032 1.00 67.75 238 ARG A N 1
ATOM 1962 C CA . ARG A 1 238 ? 4.826 6.413 4.593 1.00 67.75 238 ARG A CA 1
ATOM 1963 C C . ARG A 1 238 ? 4.746 6.355 6.120 1.00 67.75 238 ARG A C 1
ATOM 1965 O O . ARG A 1 238 ? 4.588 5.301 6.711 1.00 67.75 238 ARG A O 1
ATOM 1972 N N . ASN A 1 239 ? 4.810 7.502 6.780 1.00 74.44 239 ASN A N 1
ATOM 1973 C CA . ASN A 1 239 ? 4.783 7.532 8.237 1.00 74.44 239 ASN A CA 1
ATOM 1974 C C . ASN A 1 239 ? 3.366 7.781 8.741 1.00 74.44 239 ASN A C 1
ATOM 1976 O O . ASN A 1 239 ? 2.572 8.460 8.095 1.00 74.44 239 ASN A O 1
ATOM 1980 N N . CYS A 1 240 ? 3.060 7.240 9.911 1.00 84.38 240 CYS A N 1
ATOM 1981 C CA . CYS A 1 240 ? 1.792 7.439 10.587 1.00 84.38 240 CYS A CA 1
ATOM 1982 C C . CYS A 1 240 ? 2.075 7.574 12.079 1.00 84.38 240 CYS A C 1
ATOM 1984 O O . CYS A 1 240 ? 2.729 6.702 12.659 1.00 84.38 240 CYS A O 1
ATOM 1986 N N . ILE A 1 241 ? 1.595 8.658 12.683 1.00 88.00 241 ILE A N 1
ATOM 1987 C CA . ILE A 1 241 ? 1.730 8.919 14.117 1.00 88.00 241 ILE A CA 1
ATOM 1988 C C . ILE A 1 241 ? 0.351 8.977 14.763 1.00 88.00 241 ILE A C 1
ATOM 1990 O O . ILE A 1 241 ? -0.615 9.441 14.160 1.00 88.00 241 ILE A O 1
ATOM 1994 N N . GLN A 1 242 ? 0.267 8.484 15.989 1.00 90.25 242 GLN A N 1
ATOM 1995 C CA . GLN A 1 242 ? -0.965 8.371 16.756 1.00 90.25 242 GLN A CA 1
ATOM 1996 C C . GLN A 1 242 ? -0.783 9.017 18.118 1.00 90.25 242 GLN A C 1
ATOM 1998 O O . GLN A 1 242 ? 0.281 8.859 18.719 1.00 90.25 242 GLN A O 1
ATOM 2003 N N . LEU A 1 243 ? -1.823 9.677 18.621 1.00 90.56 243 LEU A N 1
ATOM 2004 C CA . LEU A 1 243 ? -1.846 10.201 19.980 1.00 90.56 243 LEU A CA 1
ATOM 2005 C C . LEU A 1 243 ? -2.666 9.272 20.874 1.00 90.56 243 LEU A C 1
ATOM 2007 O O . LEU A 1 243 ? -3.879 9.179 20.727 1.00 90.56 243 LEU A O 1
ATOM 2011 N N . ASP A 1 244 ? -2.007 8.588 21.804 1.00 88.50 244 ASP A N 1
ATOM 2012 C CA . ASP A 1 244 ? -2.655 7.711 22.785 1.00 88.50 244 ASP A CA 1
ATOM 2013 C C . ASP A 1 244 ? -2.211 8.113 24.185 1.00 88.50 244 ASP A C 1
ATOM 2015 O O . ASP A 1 244 ? -1.013 8.174 24.457 1.00 88.50 244 ASP A O 1
ATOM 2019 N N . LYS A 1 245 ? -3.171 8.408 25.069 1.00 86.06 245 LYS A N 1
ATOM 2020 C CA . LYS A 1 245 ? -2.907 8.899 26.433 1.00 86.06 245 LYS A CA 1
ATOM 2021 C C . LYS A 1 245 ? -1.886 10.049 26.455 1.00 86.06 245 LYS A C 1
ATOM 2023 O O . LYS A 1 245 ? -0.932 10.023 27.228 1.00 86.06 245 LYS A O 1
ATOM 2028 N N . MET A 1 246 ? -2.063 11.024 25.558 1.00 85.12 246 MET A N 1
ATOM 2029 C CA . MET A 1 246 ? -1.187 12.197 25.394 1.00 85.12 246 MET A CA 1
ATOM 2030 C C . MET A 1 246 ? 0.265 11.886 24.996 1.00 85.12 246 MET A C 1
ATOM 2032 O O . MET A 1 246 ? 1.127 12.758 25.058 1.00 85.12 246 MET A O 1
ATOM 2036 N N . ARG A 1 247 ? 0.556 10.659 24.546 1.00 87.88 247 ARG A N 1
ATOM 2037 C CA . ARG A 1 247 ? 1.870 10.262 24.031 1.00 87.88 247 ARG A CA 1
ATOM 2038 C C . ARG A 1 247 ? 1.790 9.976 22.540 1.00 87.88 247 ARG A C 1
ATOM 2040 O O . ARG A 1 247 ? 0.872 9.299 22.072 1.00 87.88 247 ARG A O 1
ATOM 2047 N N . VAL A 1 248 ? 2.764 10.497 21.796 1.00 89.12 248 VAL A N 1
ATOM 2048 C CA . VAL A 1 248 ? 2.853 10.278 20.351 1.00 89.12 248 VAL A CA 1
ATOM 2049 C C . VAL A 1 248 ? 3.594 8.976 20.072 1.00 89.12 248 VAL A C 1
ATOM 2051 O O . VAL A 1 248 ? 4.691 8.740 20.573 1.00 89.12 248 VAL A O 1
ATOM 2054 N N . HIS A 1 249 ? 2.987 8.122 19.255 1.00 89.81 249 HIS A N 1
ATOM 2055 C CA . HIS A 1 249 ? 3.529 6.826 18.865 1.00 89.81 249 HIS A CA 1
ATOM 2056 C C . HIS A 1 249 ? 3.549 6.685 17.346 1.00 89.81 249 HIS A C 1
ATOM 2058 O O . HIS A 1 249 ? 2.567 7.012 16.685 1.00 89.81 249 HIS A O 1
ATOM 2064 N N . GLN A 1 250 ? 4.619 6.117 16.789 1.00 88.06 250 GLN A N 1
ATOM 2065 C CA . GLN A 1 250 ? 4.614 5.663 15.397 1.00 88.06 250 GLN A CA 1
ATOM 2066 C C . GLN A 1 250 ? 3.846 4.343 15.259 1.00 88.06 250 GLN A C 1
ATOM 2068 O O . GLN A 1 250 ? 3.955 3.447 16.106 1.00 88.06 250 GLN A O 1
ATOM 2073 N N . LEU A 1 251 ? 3.086 4.196 14.174 1.00 88.25 251 LEU A N 1
ATOM 2074 C CA . LEU A 1 251 ? 2.357 2.964 13.894 1.00 88.25 251 LEU A CA 1
ATOM 2075 C C . LEU A 1 251 ? 3.294 1.879 13.335 1.00 88.25 251 LEU A C 1
ATOM 2077 O O . LEU A 1 251 ? 3.630 1.861 12.155 1.00 88.25 251 LEU A O 1
ATOM 2081 N N . THR A 1 252 ? 3.649 0.923 14.189 1.00 90.38 252 THR A N 1
ATOM 2082 C CA . THR A 1 252 ? 4.362 -0.320 13.843 1.00 90.38 252 THR A CA 1
ATOM 2083 C C . THR A 1 252 ? 3.437 -1.532 13.973 1.00 90.38 252 THR A C 1
ATOM 2085 O O . THR A 1 252 ? 2.348 -1.437 14.543 1.00 90.38 252 THR A O 1
ATOM 2088 N N . ASN A 1 253 ? 3.868 -2.720 13.534 1.00 91.88 253 ASN A N 1
ATOM 2089 C CA . ASN A 1 253 ? 3.110 -3.954 13.800 1.00 91.88 253 ASN A CA 1
ATOM 2090 C C . ASN A 1 253 ? 2.970 -4.234 15.307 1.00 91.88 253 ASN A C 1
ATOM 2092 O O . ASN A 1 253 ? 1.916 -4.679 15.763 1.00 91.88 253 ASN A O 1
ATOM 2096 N N . ARG A 1 254 ? 4.008 -3.937 16.106 1.00 91.88 254 ARG A N 1
ATOM 2097 C CA . ARG A 1 254 ? 3.943 -4.045 17.573 1.00 91.88 254 ARG A CA 1
ATOM 2098 C C . ARG A 1 254 ? 2.847 -3.140 18.129 1.00 91.88 254 ARG A C 1
ATOM 2100 O O . ARG A 1 254 ? 2.051 -3.586 18.954 1.00 91.88 254 ARG A O 1
ATOM 2107 N N . ARG A 1 255 ? 2.791 -1.896 17.651 1.00 91.06 255 ARG A N 1
ATOM 2108 C CA . ARG A 1 255 ? 1.791 -0.915 18.073 1.00 91.06 255 ARG A CA 1
ATOM 2109 C C . ARG A 1 255 ? 0.380 -1.309 17.635 1.00 91.06 255 ARG A C 1
ATOM 2111 O O . ARG A 1 255 ? -0.521 -1.313 18.466 1.00 91.06 255 ARG A O 1
ATOM 2118 N N . LEU A 1 256 ? 0.207 -1.733 16.383 1.00 92.38 256 LEU A N 1
ATOM 2119 C CA . LEU A 1 256 ? -1.065 -2.234 15.856 1.00 92.38 256 LEU A CA 1
ATOM 2120 C C . LEU A 1 256 ? -1.612 -3.389 16.709 1.00 92.38 256 LEU A C 1
ATOM 2122 O O . LEU A 1 256 ? -2.774 -3.370 17.103 1.00 92.38 256 LEU A O 1
ATOM 2126 N N . LYS A 1 257 ? -0.759 -4.360 17.070 1.00 93.88 257 LYS A N 1
ATOM 2127 C CA . LYS A 1 257 ? -1.138 -5.467 17.961 1.00 93.88 257 LYS A CA 1
ATOM 2128 C C . LYS A 1 257 ? -1.610 -4.970 19.329 1.00 93.88 257 LYS A C 1
ATOM 2130 O O . LYS A 1 257 ? -2.576 -5.505 19.858 1.00 93.88 257 LYS A O 1
ATOM 2135 N N . GLN A 1 258 ? -0.924 -3.991 19.922 1.00 92.88 258 GLN A N 1
ATOM 2136 C CA . GLN A 1 258 ? -1.321 -3.426 21.217 1.00 92.88 258 GLN A CA 1
ATOM 2137 C C . GLN A 1 258 ? -2.686 -2.739 21.145 1.00 92.88 258 GLN A C 1
ATOM 2139 O O . GLN A 1 258 ? -3.495 -2.935 22.044 1.00 92.88 258 GLN A O 1
ATOM 2144 N N . ILE A 1 259 ? -2.935 -1.967 20.085 1.00 91.31 259 ILE A N 1
ATOM 2145 C CA . ILE A 1 259 ? -4.202 -1.256 19.880 1.00 91.31 259 ILE A CA 1
ATOM 2146 C C . ILE A 1 259 ? -5.350 -2.251 19.745 1.00 91.31 259 ILE A C 1
ATOM 2148 O O . ILE A 1 259 ? -6.305 -2.182 20.509 1.00 91.31 259 ILE A O 1
ATOM 2152 N N . LEU A 1 260 ? -5.219 -3.216 18.835 1.00 91.69 260 LEU A N 1
ATOM 2153 C CA . LEU A 1 260 ? -6.286 -4.176 18.566 1.00 91.69 260 LEU A CA 1
ATOM 2154 C C . LEU A 1 260 ? -6.585 -5.074 19.774 1.00 91.69 260 LEU A C 1
ATOM 2156 O O . LEU A 1 260 ? -7.746 -5.313 20.079 1.00 91.69 260 LEU A O 1
ATOM 2160 N N . ARG A 1 261 ? -5.564 -5.497 20.536 1.00 91.00 261 ARG A N 1
ATOM 2161 C CA . ARG A 1 261 ? -5.779 -6.292 21.762 1.00 91.00 261 ARG A CA 1
ATOM 2162 C C . ARG A 1 261 ? -6.625 -5.573 22.812 1.00 91.00 261 ARG A C 1
ATOM 2164 O O . ARG A 1 261 ? -7.371 -6.242 23.510 1.00 91.00 261 ARG A O 1
ATOM 2171 N N . ARG A 1 262 ? -6.503 -4.246 22.927 1.00 87.81 262 ARG A N 1
ATOM 2172 C CA . ARG A 1 262 ? -7.294 -3.442 23.875 1.00 87.81 262 ARG A CA 1
ATOM 2173 C C . ARG A 1 262 ? -8.756 -3.296 23.461 1.00 87.81 262 ARG A C 1
ATOM 2175 O O . ARG A 1 262 ? -9.562 -2.929 24.295 1.00 87.81 262 ARG A O 1
ATOM 2182 N N . GLN A 1 263 ? -9.078 -3.509 22.186 1.00 80.00 263 GLN A N 1
ATOM 2183 C CA . GLN A 1 263 ? -10.452 -3.421 21.682 1.00 80.00 263 GLN A CA 1
ATOM 2184 C C . GLN A 1 263 ? -11.200 -4.754 21.752 1.00 80.00 263 GLN A C 1
ATOM 2186 O O . GLN A 1 263 ? -12.420 -4.773 21.655 1.00 80.00 263 GLN A O 1
ATOM 2191 N N . THR A 1 264 ? -10.463 -5.861 21.864 1.00 75.31 264 THR A N 1
ATOM 2192 C CA . THR A 1 264 ? -11.011 -7.219 21.997 1.00 75.31 264 THR A CA 1
ATOM 2193 C C . THR A 1 264 ? -11.188 -7.667 23.450 1.00 75.31 264 THR A C 1
ATOM 2195 O O . THR A 1 264 ? -11.614 -8.795 23.673 1.00 75.31 264 THR A O 1
ATOM 2198 N N . GLN A 1 265 ? -10.770 -6.838 24.410 1.00 66.88 265 GLN A N 1
ATOM 2199 C CA . GLN A 1 265 ? -10.953 -7.027 25.852 1.00 66.88 265 GLN A CA 1
ATOM 2200 C C . GLN A 1 265 ? -12.107 -6.149 26.312 1.00 66.88 265 GLN A C 1
ATOM 2202 O O . GLN A 1 265 ? -12.863 -6.623 27.181 1.00 66.88 265 GLN A O 1
#

Radius of gyration: 18.11 Å; chains: 1; bounding box: 46×41×45 Å

pLDDT: mean 86.72, std 11.02, range [45.81, 98.5]

Sequence (265 aa):
MIVFEGLPGTGKSTILFQLAKSYFGKYNILPEMHTDPGESLKGMSNSAQSRLFHKKWVQRMRIIQKYCPSTENLLLDRSFYCNLAFSYAFDKCNNSKTYSKVKRDYERDLARYPFELVLIFDTSPKSSIARRKKSSKRMEFPWTSKRFLKHVRDFYLHELPKICSGPYKIIRTENRSMREIYLTVKRIIAPGTRGKNNVSSFPNERKILLDYAKNNSFGDQHSEITLLFKIPTMYFGRNCIQLDKMRVHQLTNRRLKQILRRQTQ

Secondary structure (DSSP, 8-state):
-EEEEE-TTSSHHHHHHHHHHHTTTTEEEEPPP-PPTT---TT--HHHHHHHHHHHHHHHHHHHHHHS-TT-EEEEE--THHHHHHHHHHHHHH----HHHHHHHHHHHTTTS--SEEEEEE--HHHHHHHHHHSSSPPPTTTT-HHHHHHHHHIIIIIHHHH-SS-EEEEE-TT--HHHHHHHHHHHSPPPSS--------HHHHHHHHHHHHHTT---TT--EEEETTEEEEEETTEEEEEETTEEEE--HHHHHHHHHHH--